Protein 2RAU (pdb70)

Sequence (345 aa):
YEEWKIVKREAPILGNDQLIIENIWKKREDSPYDIISLHKVNLIGGGNDAVLILPGTWSSGEQLVTISWNGVHYTIPDYRKSIVLYLARNGFNVYTTIDYRTHYVPPFLKDRQLSFTANNWGWSTWISDIKEVVSSFIKRDSGQERRIYLAGESFGGIAALNYSSLYWKNDIKGLLILLDGGPTKHGIRFYTPEVNSIEEEAKGIYVIPSRGGPNNPIWSYALANPDPSPDPKYKSISDFLDSSLYVTGSANPYDYPYSKKEDFPILASFDPYWPYRLSLERDLKFDYEGILVPTIAFVVSERFGIQIFDSKILPSNSEIIILLKGYGHLDVYTGENSEKDVNSVVLKWLSQQR

Nearest PDB structures (foldseek):
  2rau-assembly1_A  TM=1.002E+00  e=2.474E-78  Saccharolobus solfataricus P2
  1zoi-assembly1_B  TM=5.289E-01  e=1.376E-07  Pseudomonas putida
  1a88-assembly1_C  TM=5.220E-01  e=2.889E-07  Streptomyces lividans
  3aja-assembly2_B  TM=5.429E-01  e=5.796E-04  Mycolicibacterium smegmatis MC2 155
  3aja-assembly1_A  TM=5.486E-01  e=1.217E-03  Mycolicibacterium smegmatis MC2 155

CATH classification: 3.40.50.1820

Secondary structure (DSSP, 8-state):
--S--EEEEEEEETTEEEEEEEEE---SSSTT---EEEEEEETT--EEEEEEE--TT--HHHHHHSEETTEE-S---GGG-HHHHHHHTTEEEEEEE-GGGG--TT--GGGGGGGTT-SHHHHHHHHHHHHHHHHHHH--SSEEEEEETHHHHHHHHHHHHHHHHHEEEEEEES-SPBPTT------S-SSS----S---EEE-SSSTT-THHHHHHHS----SSTTSSSHHHH--HHHHTTS--TTSTT---TT--HHHHTS-SEEEHHHHHTTT-----TT----EEEEEETTTHHHHB-GGGS-TT-EEEEETT--GGGGTSSTTHIIIIIHHHHHHHHHH-

InterPro domains:
  IPR022742 Alpha/beta hydrolase domain-containing protein 17C-like [PF12146] (72-175)
  IPR029058 Alpha/Beta hydrolase fold [G3DSA:3.40.50.1820] (1-353)
  IPR029058 Alpha/Beta hydrolase fold [SSF53474] (47-352)

Organism: Saccharolobus solfataricus (strain ATCC 35092 / DSM 1617 / JCM 11322 / P2) (NCBI:txid273057)

Solvent-accessible surface area: 14900 Å² total

B-factor: mean 32.81, std 11.89, range [11.42, 86.3]

Radius of gyration: 19.11 Å; Cα contacts (8 Å, |Δi|>4): 769; chains: 1; bounding box: 43×52×53 Å

Structure (mmCIF, N/CA/C/O backbone):
data_2RAU
#
_entry.id   2RAU
#
_cell.length_a   83.333
_cell.length_b   83.333
_cell.length_c   140.032
_cell.angle_alpha   90.000
_cell.angle_beta   90.000
_cell.angle_gamma   120.000
#
_symmetry.space_group_name_H-M   'P 31 2 1'
#
loop_
_entity.id
_entity.type
_entity.pdbx_description
1 polymer 'Putative esterase'
2 non-polymer 'CALCIUM ION'
3 non-polymer 1,2-ETHANEDIOL
4 non-polymer 'TETRAETHYLENE GLYCOL'
5 non-polymer 'UNKNOWN LIGAND'
6 non-polymer DI(HYDROXYETHYL)ETHER
7 water water
#
loop_
_atom_sit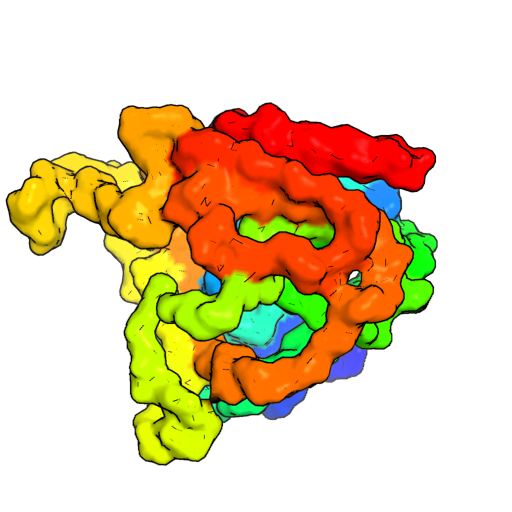e.group_PDB
_atom_site.id
_atom_site.type_symbol
_atom_site.label_atom_id
_atom_site.label_alt_id
_atom_site.label_comp_id
_atom_site.label_asym_id
_atom_site.label_entity_id
_atom_site.label_seq_id
_atom_site.pdbx_PDB_ins_code
_atom_site.Cartn_x
_atom_site.Cartn_y
_atom_site.Cartn_z
_atom_site.occupancy
_atom_site.B_iso_or_equiv
_atom_site.auth_seq_id
_atom_site.auth_comp_id
_atom_site.auth_asym_id
_atom_site.auth_atom_id
_atom_site.pdbx_PDB_model_num
ATOM 1 N N . TYR A 1 3 ? 57.147 40.535 -6.809 1.00 61.94 2 TYR A N 1
ATOM 2 C CA . TYR A 1 3 ? 55.817 40.168 -6.275 1.00 63.65 2 TYR A CA 1
ATOM 3 C C . TYR A 1 3 ? 55.453 38.703 -6.557 1.00 63.45 2 TYR A C 1
ATOM 4 O O . TYR A 1 3 ? 55.129 37.957 -5.635 1.00 65.92 2 TYR A O 1
ATOM 6 N N . GLU A 1 4 ? 55.558 38.297 -7.819 1.00 62.82 3 GLU A N 1
ATOM 7 C CA . GLU A 1 4 ? 55.151 36.956 -8.294 1.00 57.80 3 GLU A CA 1
ATOM 8 C C . GLU A 1 4 ? 55.408 35.701 -7.366 1.00 53.23 3 GLU A C 1
ATOM 9 O O . GLU A 1 4 ? 54.540 34.825 -7.291 1.00 56.80 3 GLU A O 1
ATOM 12 N N . GLU A 1 5 ? 56.545 35.630 -6.665 1.00 45.12 4 GLU A N 1
ATOM 13 C CA . GLU A 1 5 ? 57.049 34.370 -6.079 1.00 43.99 4 GLU A CA 1
ATOM 14 C C . GLU A 1 5 ? 57.239 34.286 -4.536 1.00 35.11 4 GLU A C 1
ATOM 15 O O . GLU A 1 5 ? 57.469 35.294 -3.859 1.00 34.09 4 GLU A O 1
ATOM 18 N N . TRP A 1 6 ? 57.203 33.052 -4.017 1.00 30.96 5 TRP A N 1
ATOM 19 C CA . TRP A 1 6 ? 57.448 32.779 -2.623 1.00 31.70 5 TRP A CA 1
ATOM 20 C C . TRP A 1 6 ? 58.933 32.705 -2.507 1.00 33.03 5 TRP A C 1
ATOM 21 O O . TRP A 1 6 ? 59.566 32.078 -3.341 1.00 38.43 5 TRP A O 1
ATOM 32 N N . LYS A 1 7 ? 59.491 33.413 -1.558 1.00 30.66 6 LYS A N 1
ATOM 33 C CA . LYS A 1 7 ? 60.923 33.418 -1.316 1.00 31.95 6 LYS A CA 1
ATOM 34 C C . LYS A 1 7 ? 61.203 32.891 0.080 1.00 30.70 6 LYS A C 1
ATOM 35 O O . LYS A 1 7 ? 60.556 33.284 1.044 1.00 29.48 6 LYS A O 1
ATOM 41 N N . ILE A 1 8 ? 62.187 32.010 0.191 1.00 30.63 7 ILE A N 1
ATOM 42 C CA . ILE A 1 8 ? 62.517 31.435 1.471 1.00 33.07 7 ILE A CA 1
ATOM 43 C C . ILE A 1 8 ? 63.202 32.494 2.303 1.00 35.23 7 ILE A C 1
ATOM 44 O O . ILE A 1 8 ? 64.075 33.200 1.830 1.00 34.56 7 ILE A O 1
ATOM 49 N N . VAL A 1 9 ? 62.760 32.627 3.548 1.00 32.41 8 VAL A N 1
ATOM 50 C CA . VAL A 1 9 ? 63.358 33.539 4.501 1.00 32.07 8 VAL A CA 1
ATOM 51 C C . VAL A 1 9 ? 63.965 32.843 5.734 1.00 33.12 8 VAL A C 1
ATOM 52 O O . VAL A 1 9 ? 64.846 33.381 6.346 1.00 34.14 8 VAL A O 1
ATOM 56 N N . LYS A 1 10 ? 63.506 31.649 6.084 1.00 30.57 9 LYS A N 1
ATOM 57 C CA . LYS A 1 10 ? 64.091 30.857 7.145 1.00 29.64 9 LYS A CA 1
ATOM 58 C C . LYS A 1 10 ? 64.039 29.434 6.664 1.00 32.00 9 LYS A C 1
ATOM 59 O O . LYS A 1 10 ? 62.981 28.940 6.344 1.00 29.56 9 LYS A O 1
ATOM 65 N N . ARG A 1 11 ? 65.187 28.765 6.664 1.00 33.20 10 ARG A N 1
ATOM 66 C CA . ARG A 1 11 ? 65.282 27.404 6.189 1.00 34.91 10 ARG A CA 1
ATOM 67 C C . ARG A 1 11 ? 65.702 26.413 7.274 1.00 33.14 10 ARG A C 1
ATOM 68 O O . ARG A 1 11 ? 66.700 26.586 7.916 1.00 31.00 10 ARG A O 1
ATOM 76 N N . GLU A 1 12 ? 64.909 25.384 7.482 1.00 31.17 11 GLU A N 1
ATOM 77 C CA . GLU A 1 12 ? 65.239 24.302 8.384 1.00 32.98 11 GLU A CA 1
ATOM 78 C C . GLU A 1 12 ? 65.703 24.727 9.777 1.00 32.29 11 GLU A C 1
ATOM 79 O O . GLU A 1 12 ? 66.715 24.242 10.305 1.00 33.03 11 GLU A O 1
ATOM 85 N N . ALA A 1 13 ? 64.949 25.620 10.378 1.00 29.38 12 ALA A N 1
ATOM 86 C CA . ALA A 1 13 ? 65.313 26.171 11.651 1.00 30.45 12 ALA A CA 1
ATOM 87 C C . ALA A 1 13 ? 64.631 25.439 12.820 1.00 31.74 12 ALA A C 1
ATOM 88 O O . ALA A 1 13 ? 63.401 25.465 12.938 1.00 32.64 12 ALA A O 1
ATOM 90 N N . PRO A 1 14 ? 65.418 24.822 13.723 1.00 34.62 13 PRO A N 1
ATOM 91 C CA . PRO A 1 14 ? 64.815 24.246 14.944 1.00 35.82 13 PRO A CA 1
ATOM 92 C C . PRO A 1 14 ? 63.991 25.236 15.783 1.00 32.47 13 PRO A C 1
ATOM 93 O O . PRO A 1 14 ? 64.285 26.422 15.867 1.00 37.32 13 PRO A O 1
ATOM 97 N N . ILE A 1 15 ? 62.894 24.750 16.337 1.00 32.78 14 ILE A N 1
ATOM 98 C CA . ILE A 1 15 ? 61.948 25.596 17.080 1.00 31.22 14 ILE A CA 1
ATOM 99 C C . ILE A 1 15 ? 62.399 25.632 18.545 1.00 32.16 14 ILE A C 1
ATOM 100 O O . ILE A 1 15 ? 62.733 24.604 19.112 1.00 29.03 14 ILE A O 1
ATOM 105 N N . LEU A 1 16 ? 62.474 26.814 19.121 1.00 33.90 15 LEU A N 1
ATOM 106 C CA . LEU A 1 16 ? 62.917 26.939 20.509 1.00 35.06 15 LEU A CA 1
ATOM 107 C C . LEU A 1 16 ? 62.091 26.051 21.412 1.00 33.29 15 LEU A C 1
ATOM 108 O O . LEU A 1 16 ? 60.862 26.004 21.301 1.00 31.44 15 LEU A O 1
ATOM 113 N N . GLY A 1 17 ? 62.796 25.301 22.266 1.00 32.54 16 GLY A N 1
ATOM 114 C CA . GLY A 1 17 ? 62.182 24.380 23.216 1.00 31.75 16 GLY A CA 1
ATOM 115 C C . GLY A 1 17 ? 61.633 23.108 22.623 1.00 32.02 16 GLY A C 1
ATOM 116 O O . GLY A 1 17 ? 61.085 22.281 23.341 1.00 33.46 16 GLY A O 1
ATOM 117 N N . ASN A 1 18 ? 61.771 22.952 21.304 1.00 31.81 17 ASN A N 1
ATOM 118 C CA . ASN A 1 18 ? 61.188 21.828 20.585 1.00 30.33 17 ASN A CA 1
ATOM 119 C C . ASN A 1 18 ? 62.140 21.465 19.488 1.00 30.67 17 ASN A C 1
ATOM 120 O O . ASN A 1 18 ? 61.829 21.599 18.309 1.00 31.26 17 ASN A O 1
ATOM 125 N N . ASP A 1 19 ? 63.303 20.936 19.850 1.00 33.42 18 ASP A N 1
ATOM 126 C CA . ASP A 1 19 ? 64.341 20.756 18.831 1.00 38.03 18 ASP A CA 1
ATOM 127 C C . ASP A 1 19 ? 64.181 19.530 17.897 1.00 36.13 18 ASP A C 1
ATOM 128 O O . ASP A 1 19 ? 64.995 19.325 16.994 1.00 36.20 18 ASP A O 1
ATOM 133 N N . GLN A 1 20 ? 63.145 18.722 18.119 1.00 33.00 19 GLN A N 1
ATOM 134 C CA . GLN A 1 20 ? 62.782 17.692 17.161 1.00 33.75 19 GLN A CA 1
ATOM 135 C C . GLN A 1 20 ? 61.924 18.236 16.020 1.00 29.24 19 GLN A C 1
ATOM 136 O O . GLN A 1 20 ? 61.636 17.530 15.024 1.00 30.15 19 GLN A O 1
ATOM 142 N N . LEU A 1 21 ? 61.486 19.472 16.178 1.00 28.85 20 LEU A N 1
ATOM 143 C CA . LEU A 1 21 ? 60.630 20.137 15.189 1.00 28.64 20 LEU A CA 1
ATOM 144 C C . LEU A 1 21 ? 61.396 21.202 14.437 1.00 29.91 20 LEU A C 1
ATOM 145 O O . LEU A 1 21 ? 62.216 21.938 15.008 1.00 32.55 20 LEU A O 1
ATOM 150 N N A ILE A 1 22 ? 61.172 21.298 13.131 0.50 28.28 21 ILE A N 1
ATOM 151 N N B ILE A 1 22 ? 61.041 21.361 13.168 0.50 28.85 21 ILE A N 1
ATOM 152 C CA A ILE A 1 22 ? 61.874 22.323 12.369 0.50 26.80 21 ILE A CA 1
ATOM 153 C CA B ILE A 1 22 ? 61.785 22.271 12.329 0.50 28.04 21 ILE A CA 1
ATOM 154 C C A ILE A 1 22 ? 60.862 23.206 11.619 0.50 26.88 21 ILE A C 1
ATOM 155 C C B ILE A 1 22 ? 60.868 23.186 11.503 0.50 28.16 21 ILE A C 1
ATOM 156 O O A ILE A 1 22 ? 59.745 22.781 11.286 0.50 26.42 21 ILE A O 1
ATOM 157 O O B ILE A 1 22 ? 59.819 22.761 10.994 0.50 29.02 21 ILE A O 1
ATOM 166 N N . GLU A 1 23 ? 61.256 24.461 11.433 1.00 26.97 22 GLU A N 1
ATOM 167 C CA . GLU A 1 23 ? 60.446 25.479 10.782 1.00 27.35 22 GLU A CA 1
ATOM 168 C C . GLU A 1 23 ? 61.079 25.990 9.486 1.00 27.67 22 GLU A C 1
ATOM 169 O O . GLU A 1 23 ? 62.271 26.178 9.394 1.00 28.61 22 GLU A O 1
ATOM 175 N N . ASN A 1 24 ? 60.230 26.194 8.479 1.00 29.40 23 ASN A N 1
ATOM 176 C CA . ASN A 1 24 ? 60.576 26.880 7.257 1.00 27.44 23 ASN A CA 1
ATOM 177 C C . ASN A 1 24 ? 59.613 28.050 7.111 1.00 27.62 23 ASN A C 1
ATOM 178 O O . ASN A 1 24 ? 58.459 27.943 7.477 1.00 26.94 23 ASN A O 1
ATOM 183 N N . ILE A 1 25 ? 60.111 29.175 6.632 1.00 26.56 24 ILE A N 1
ATOM 184 C CA . ILE A 1 25 ? 59.280 30.349 6.395 1.00 25.79 24 ILE A CA 1
ATOM 185 C C . ILE A 1 25 ? 59.580 30.910 4.986 1.00 25.84 24 ILE A C 1
ATOM 186 O O . ILE A 1 25 ? 60.731 31.078 4.607 1.00 27.75 24 ILE A O 1
ATOM 191 N N . TRP A 1 26 ? 58.507 31.202 4.267 1.00 27.91 25 TRP A N 1
ATOM 192 C CA . TRP A 1 26 ? 58.567 31.867 2.984 1.00 28.22 25 TRP A CA 1
ATOM 193 C C . TRP A 1 26 ? 57.727 33.097 3.053 1.00 27.51 25 TRP A C 1
ATOM 194 O O . TRP A 1 26 ? 56.738 33.157 3.761 1.00 28.67 25 TRP A O 1
ATOM 205 N N . LYS A 1 27 ? 58.091 34.045 2.218 1.00 27.64 26 LYS A N 1
ATOM 206 C CA . LYS A 1 27 ? 57.422 35.331 2.125 1.00 27.25 26 LYS A CA 1
ATOM 207 C C . LYS A 1 27 ? 57.051 35.653 0.661 1.00 27.14 26 LYS A C 1
ATOM 208 O O . LYS A 1 27 ? 57.805 35.313 -0.279 1.00 27.78 26 LYS A O 1
ATOM 222 N N . LYS A 1 29 ? 55.598 39.010 -1.707 1.00 29.22 28 LYS A N 1
ATOM 223 C CA . LYS A 1 29 ? 55.123 40.342 -1.896 1.00 29.67 28 LYS A CA 1
ATOM 224 C C . LYS A 1 29 ? 53.795 40.350 -2.621 1.00 29.17 28 LYS A C 1
ATOM 225 O O . LYS A 1 29 ? 53.600 39.663 -3.630 1.00 29.47 28 LYS A O 1
ATOM 231 N N . ARG A 1 30 ? 52.879 41.167 -2.100 1.00 25.89 29 ARG A N 1
ATOM 232 C CA . ARG A 1 30 ? 51.548 41.351 -2.652 1.00 27.40 29 ARG A CA 1
ATOM 233 C C . ARG A 1 30 ? 51.451 42.860 -3.067 1.00 30.86 29 ARG A C 1
ATOM 234 O O . ARG A 1 30 ? 52.475 43.570 -3.143 1.00 32.39 29 ARG A O 1
ATOM 242 N N . GLU A 1 31 ? 50.253 43.338 -3.377 1.00 32.61 30 GLU A N 1
ATOM 243 C CA . GLU A 1 31 ? 50.096 44.692 -3.870 1.00 31.59 30 GLU A CA 1
ATOM 244 C C . GLU A 1 31 ? 49.147 45.511 -3.010 1.00 30.93 30 GLU A C 1
ATOM 245 O O . GLU A 1 31 ? 48.257 44.950 -2.409 1.00 28.70 30 GLU A O 1
ATOM 251 N N . ASP A 1 32 ? 49.240 46.847 -2.997 1.00 31.41 31 ASP A N 1
ATOM 252 C CA . ASP A 1 32 ? 50.177 47.638 -3.793 1.00 34.62 31 ASP A CA 1
ATOM 253 C C . ASP A 1 32 ? 51.078 48.535 -2.936 1.00 35.17 31 ASP A C 1
ATOM 254 O O . ASP A 1 32 ? 51.813 49.349 -3.473 1.00 33.80 31 ASP A O 1
ATOM 259 N N . SER A 1 33 ? 51.015 48.391 -1.614 1.00 33.21 32 SER A N 1
ATOM 260 C CA . SER A 1 33 ? 51.858 49.165 -0.712 1.00 32.18 32 SER A CA 1
ATOM 261 C C . SER A 1 33 ? 53.058 48.349 -0.223 1.00 30.08 32 SER A C 1
ATOM 262 O O . SER A 1 33 ? 53.116 47.105 -0.378 1.00 28.31 32 SER A O 1
ATOM 265 N N . PRO A 1 34 ? 54.045 49.020 0.406 1.00 30.38 33 PRO A N 1
ATOM 266 C CA . PRO A 1 34 ? 55.160 48.282 1.016 1.00 27.23 33 PRO A CA 1
ATOM 267 C C . PRO A 1 34 ? 54.758 47.262 2.092 1.00 26.81 33 PRO A C 1
ATOM 268 O O . PRO A 1 34 ? 55.525 46.327 2.339 1.00 26.94 33 PRO A O 1
ATOM 272 N N . TYR A 1 35 ? 53.586 47.434 2.723 1.00 25.00 34 TYR A N 1
ATOM 273 C CA . TYR A 1 35 ? 53.125 46.579 3.788 1.00 24.98 34 TYR A CA 1
ATOM 274 C C . TYR A 1 35 ? 52.253 45.427 3.308 1.00 27.22 34 TYR A C 1
ATOM 275 O O . TYR A 1 35 ? 51.842 44.591 4.106 1.00 26.84 34 TYR A O 1
ATOM 284 N N . ASP A 1 36 ? 51.997 45.357 2.004 1.00 26.29 35 ASP A N 1
ATOM 285 C CA . ASP A 1 36 ? 51.198 44.287 1.448 1.00 22.85 35 ASP A CA 1
ATOM 286 C C . ASP A 1 36 ? 52.113 43.114 1.174 1.00 24.64 35 ASP A C 1
ATOM 287 O O . ASP A 1 36 ? 52.639 42.987 0.074 1.00 26.98 35 ASP A O 1
ATOM 292 N N . ILE A 1 37 ? 52.307 42.300 2.205 1.00 23.07 36 ILE A N 1
ATOM 293 C CA . ILE A 1 37 ? 53.207 41.113 2.224 1.00 25.84 36 ILE A CA 1
ATOM 294 C C . ILE A 1 37 ? 52.468 40.069 2.996 1.00 26.49 36 ILE A C 1
ATOM 295 O O . ILE A 1 37 ? 51.746 40.397 3.950 1.00 24.85 36 ILE A O 1
ATOM 300 N N . ILE A 1 38 ? 52.650 38.806 2.608 1.00 26.03 37 ILE A N 1
ATOM 301 C CA . ILE A 1 38 ? 52.148 37.640 3.389 1.00 25.26 37 ILE A CA 1
ATOM 302 C C . ILE A 1 38 ? 53.296 36.663 3.575 1.00 26.37 37 ILE A C 1
ATOM 303 O O . ILE A 1 38 ? 54.318 36.751 2.877 1.00 25.61 37 ILE A O 1
ATOM 308 N N . SER A 1 39 ? 53.205 35.835 4.602 1.00 23.91 38 SER A N 1
ATOM 309 C CA . SER A 1 39 ? 54.181 34.798 4.774 1.00 25.15 38 SER A CA 1
ATOM 310 C C . SER A 1 39 ? 53.558 33.475 5.189 1.00 26.18 38 SER A C 1
ATOM 311 O O . SER A 1 39 ? 52.396 33.392 5.548 1.00 24.04 38 SER A O 1
ATOM 314 N N . LEU A 1 40 ? 54.348 32.418 5.070 1.00 28.27 39 LEU A N 1
ATOM 315 C CA . LEU A 1 40 ? 53.883 31.074 5.274 1.00 29.88 39 LEU A CA 1
ATOM 316 C C . LEU A 1 40 ? 54.895 30.316 6.104 1.00 28.74 39 LEU A C 1
ATOM 317 O O . LEU A 1 40 ? 56.087 30.399 5.816 1.00 24.95 39 LEU A O 1
ATOM 322 N N . HIS A 1 41 ? 54.435 29.638 7.161 1.00 25.86 40 HIS A N 1
ATOM 323 C CA . HIS A 1 41 ? 55.307 28.811 8.006 1.00 25.22 40 HIS A CA 1
ATOM 324 C C . HIS A 1 41 ? 54.952 27.378 7.808 1.00 25.64 40 HIS A C 1
ATOM 325 O O . HIS A 1 41 ? 53.814 27.044 7.713 1.00 26.03 40 HIS A O 1
ATOM 332 N N . LYS A 1 42 ? 55.962 26.527 7.750 1.00 25.03 41 LYS A N 1
ATOM 333 C CA . LYS A 1 42 ? 55.781 25.086 7.754 1.00 26.16 41 LYS A CA 1
ATOM 334 C C . LYS A 1 42 ? 56.508 24.537 8.990 1.00 26.52 41 LYS A C 1
ATOM 335 O O . LYS A 1 42 ? 57.636 24.959 9.309 1.00 28.85 41 LYS A O 1
ATOM 341 N N . VAL A 1 43 ? 55.851 23.618 9.686 1.00 25.03 42 VAL A N 1
ATOM 342 C CA . VAL A 1 43 ? 56.478 22.901 10.791 1.00 24.69 42 VAL A CA 1
ATOM 343 C C . VAL A 1 43 ? 56.357 21.398 10.553 1.00 24.74 42 VAL A C 1
ATOM 344 O O . VAL A 1 43 ? 55.303 20.898 10.212 1.00 27.80 42 VAL A O 1
ATOM 348 N N . ASN A 1 44 ? 57.462 20.694 10.767 1.00 22.79 43 ASN A N 1
ATOM 349 C CA . ASN A 1 44 ? 57.493 19.242 10.672 1.00 25.99 43 ASN A CA 1
ATOM 350 C C . ASN A 1 44 ? 58.591 18.695 11.554 1.00 26.08 43 ASN A C 1
ATOM 351 O O . ASN A 1 44 ? 59.486 19.410 11.978 1.00 26.05 43 ASN A O 1
ATOM 356 N N . LEU A 1 45 ? 58.517 17.403 11.788 1.00 26.31 44 LEU A N 1
ATOM 357 C CA . LEU A 1 45 ? 59.544 16.662 12.474 1.00 28.00 44 LEU A CA 1
ATOM 358 C C . LEU A 1 45 ? 60.802 16.618 11.638 1.00 31.87 44 LEU A C 1
ATOM 359 O O . LEU A 1 45 ? 60.731 16.612 10.407 1.00 32.27 44 LEU A O 1
ATOM 364 N N . ILE A 1 46 ? 61.955 16.598 12.303 1.00 31.87 45 ILE A N 1
ATOM 365 C CA . ILE A 1 46 ? 63.234 16.418 11.649 1.00 37.03 45 ILE A CA 1
ATOM 366 C C . ILE A 1 46 ? 63.089 15.140 10.824 1.00 36.57 45 ILE A C 1
ATOM 367 O O . ILE A 1 46 ? 62.538 14.132 11.279 1.00 38.06 45 ILE A O 1
ATOM 372 N N . GLY A 1 47 ? 63.523 15.174 9.592 1.00 38.08 46 GLY A N 1
ATOM 373 C CA . GLY A 1 47 ? 63.362 13.956 8.790 1.00 41.12 46 GLY A CA 1
ATOM 374 C C . GLY A 1 47 ? 62.026 13.867 8.070 1.00 41.81 46 GLY A C 1
ATOM 375 O O . GLY A 1 47 ? 61.798 12.908 7.334 1.00 46.12 46 GLY A O 1
ATOM 376 N N . GLY A 1 48 ? 61.143 14.852 8.286 1.00 38.20 47 GLY A N 1
ATOM 377 C CA . GLY A 1 48 ? 59.931 15.040 7.474 1.00 33.82 47 GLY A CA 1
ATOM 378 C C . GLY A 1 48 ? 58.624 14.642 8.090 1.00 30.79 47 GLY A C 1
ATOM 379 O O . GLY A 1 48 ? 58.554 13.772 8.929 1.00 33.06 47 GLY A O 1
ATOM 380 N N . GLY A 1 49 ? 57.581 15.308 7.649 1.00 28.69 48 GLY A N 1
ATOM 381 C CA . GLY A 1 49 ? 56.203 14.991 8.041 1.00 26.71 48 GLY A CA 1
ATOM 382 C C . GLY A 1 49 ? 55.432 14.549 6.807 1.00 26.65 48 GLY A C 1
ATOM 383 O O . GLY A 1 49 ? 55.995 14.448 5.699 1.00 26.36 48 GLY A O 1
ATOM 384 N N . ASN A 1 50 ? 54.147 14.279 6.989 1.00 26.26 49 ASN A N 1
ATOM 385 C CA . ASN A 1 50 ? 53.278 13.860 5.904 1.00 26.76 49 ASN A CA 1
ATOM 386 C C . ASN A 1 50 ? 51.966 14.604 5.870 1.00 24.70 49 ASN A C 1
ATOM 387 O O . ASN A 1 50 ? 51.560 15.219 6.835 1.00 25.14 49 ASN A O 1
ATOM 392 N N . ASP A 1 51 ? 51.333 14.553 4.703 1.00 23.36 50 ASP A N 1
ATOM 393 C CA . ASP A 1 51 ? 50.043 15.182 4.446 1.00 23.89 50 ASP A CA 1
ATOM 394 C C . ASP A 1 51 ? 50.180 16.684 4.539 1.00 24.06 50 ASP A C 1
ATOM 395 O O . ASP A 1 51 ? 51.279 17.218 4.337 1.00 25.82 50 ASP A O 1
ATOM 400 N N . ALA A 1 52 ? 49.062 17.349 4.817 1.00 23.10 51 ALA A N 1
ATOM 401 C CA . ALA A 1 52 ? 49.049 18.810 4.898 1.00 26.00 51 ALA A CA 1
ATOM 402 C C . ALA A 1 52 ? 47.853 19.332 5.692 1.00 24.65 51 ALA A C 1
ATOM 403 O O . ALA A 1 52 ? 46.699 19.035 5.366 1.00 23.47 51 ALA A O 1
ATOM 405 N N . VAL A 1 53 ? 48.155 20.093 6.749 1.00 25.53 52 VAL A N 1
ATOM 406 C CA . VAL A 1 53 ? 47.175 20.839 7.534 1.00 25.40 52 VAL A CA 1
ATOM 407 C C . VAL A 1 53 ? 47.569 22.292 7.506 1.00 24.66 52 VAL A C 1
ATOM 408 O O . VAL A 1 53 ? 48.692 22.605 7.868 1.00 24.83 52 VAL A O 1
ATOM 412 N N . LEU A 1 54 ? 46.652 23.164 7.097 1.00 23.52 53 LEU A N 1
ATOM 413 C CA . LEU A 1 54 ? 46.871 24.607 7.143 1.00 24.80 53 LEU A CA 1
ATOM 414 C C . LEU A 1 54 ? 45.957 25.189 8.230 1.00 25.48 53 LEU A C 1
ATOM 415 O O . LEU A 1 54 ? 44.727 24.952 8.246 1.00 24.02 53 LEU A O 1
ATOM 420 N N . ILE A 1 55 ? 46.556 25.966 9.120 1.00 26.19 54 ILE A N 1
ATOM 421 C CA . ILE A 1 55 ? 45.810 26.631 10.208 1.00 26.11 54 ILE A CA 1
ATOM 422 C C . ILE A 1 55 ? 45.775 28.129 10.011 1.00 24.04 54 ILE A C 1
ATOM 423 O O . ILE A 1 55 ? 46.793 28.776 9.917 1.00 25.95 54 ILE A O 1
ATOM 428 N N . LEU A 1 56 ? 44.563 28.655 9.929 1.00 20.36 55 LEU A N 1
ATOM 429 C CA . LEU A 1 56 ? 44.287 30.066 9.759 1.00 23.71 55 LEU A CA 1
ATOM 430 C C . LEU A 1 56 ? 44.151 30.765 11.117 1.00 25.32 55 LEU A C 1
ATOM 431 O O . LEU A 1 56 ? 43.287 30.410 11.911 1.00 24.64 55 LEU A O 1
ATOM 436 N N . PRO A 1 57 ? 45.032 31.727 11.411 1.00 26.26 56 PRO A N 1
ATOM 437 C CA . PRO A 1 57 ? 44.877 32.419 12.677 1.00 26.06 56 PRO A CA 1
ATOM 438 C C . PRO A 1 57 ? 43.646 33.296 12.758 1.00 26.40 56 PRO A C 1
ATOM 439 O O . PRO A 1 57 ? 43.049 33.612 11.751 1.00 29.12 56 PRO A O 1
ATOM 443 N N . GLY A 1 58 ? 43.355 33.751 13.991 1.00 25.86 57 GLY A N 1
ATOM 444 C CA . GLY A 1 58 ? 42.218 34.607 14.283 1.00 26.05 57 GLY A CA 1
ATOM 445 C C . G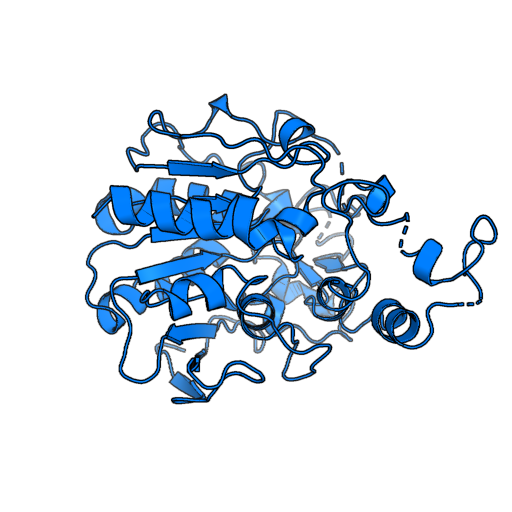LY A 1 58 ? 42.653 36.059 14.308 1.00 26.96 57 GLY A C 1
ATOM 446 O O . GLY A 1 58 ? 43.729 36.381 13.863 1.00 26.03 57 GLY A O 1
ATOM 447 N N . THR A 1 59 ? 41.770 36.936 14.789 1.00 27.78 58 THR A N 1
ATOM 448 C CA . THR A 1 59 ? 41.984 38.377 14.800 1.00 28.08 58 THR A CA 1
ATOM 449 C C . THR A 1 59 ? 43.236 38.737 15.605 1.00 29.18 58 THR A C 1
ATOM 450 O O . THR A 1 59 ? 43.398 38.288 16.736 1.00 27.53 58 THR A O 1
ATOM 454 N N . TRP A 1 60 ? 44.087 39.559 14.982 1.00 24.82 59 TRP A N 1
ATOM 455 C CA . TRP A 1 60 ? 45.363 40.019 15.496 1.00 23.75 59 TRP A CA 1
ATOM 456 C C . TRP A 1 60 ? 46.369 38.897 15.658 1.00 23.61 59 TRP A C 1
ATOM 457 O O . TRP A 1 60 ? 47.476 39.129 16.137 1.00 27.41 59 TRP A O 1
ATOM 468 N N . SER A 1 61 ? 46.030 37.709 15.190 1.00 24.32 60 SER A N 1
ATOM 469 C CA . SER A 1 61 ? 46.931 36.576 15.294 1.00 23.57 60 SER A CA 1
ATOM 470 C C . SER A 1 61 ? 47.706 36.389 13.979 1.00 25.92 60 SER A C 1
ATOM 471 O O . SER A 1 61 ? 47.433 37.073 12.992 1.00 27.16 60 SER A O 1
ATOM 474 N N . SER A 1 62 ? 48.751 35.549 14.043 1.00 26.48 61 SER A N 1
ATOM 475 C CA . SER A 1 62 ? 49.650 35.287 12.947 1.00 26.40 61 SER A CA 1
ATOM 476 C C . SER A 1 62 ? 50.169 33.846 13.004 1.00 26.52 61 SER A C 1
ATOM 477 O O . SER A 1 62 ? 50.110 33.197 14.072 1.00 24.27 61 SER A O 1
ATOM 480 N N . GLY A 1 63 ? 50.717 33.373 11.882 1.00 24.22 62 GLY A N 1
ATOM 481 C CA . GLY A 1 63 ? 51.345 32.076 11.837 1.00 25.04 62 GLY A CA 1
ATOM 482 C C . GLY A 1 63 ? 52.536 32.039 12.776 1.00 24.97 62 GLY A C 1
ATOM 483 O O . GLY A 1 63 ? 52.763 31.030 13.422 1.00 28.33 62 GLY A O 1
ATOM 484 N N . GLU A 1 64 ? 53.298 33.137 12.833 1.00 24.32 63 GLU A N 1
ATOM 485 C CA . GLU A 1 64 ? 54.384 33.251 13.781 1.00 23.42 63 GLU A CA 1
ATOM 486 C C . GLU A 1 64 ? 53.903 33.006 15.231 1.00 23.98 63 GLU A C 1
ATOM 487 O O . GLU A 1 64 ? 54.499 32.211 15.966 1.00 26.04 63 GLU A O 1
ATOM 493 N N . GLN A 1 65 ? 52.834 33.670 15.637 1.00 24.78 64 GLN A N 1
ATOM 494 C CA . GLN A 1 65 ? 52.275 33.467 16.951 1.00 25.87 64 GLN A CA 1
ATOM 495 C C . GLN A 1 65 ? 51.942 32.010 17.188 1.00 25.89 64 GLN A C 1
ATOM 496 O O . GLN A 1 65 ? 52.210 31.490 18.276 1.00 27.44 64 GLN A O 1
ATOM 502 N N . LEU A 1 66 ? 51.381 31.363 16.163 1.00 25.54 65 LEU A N 1
ATOM 503 C CA . LEU A 1 66 ? 50.945 29.967 16.253 1.00 24.25 65 LEU A CA 1
ATOM 504 C C . LEU A 1 66 ? 52.042 28.950 16.362 1.00 27.87 65 LEU A C 1
ATOM 505 O O . LEU A 1 66 ? 51.802 27.821 16.795 1.00 26.87 65 LEU A O 1
ATOM 510 N N . VAL A 1 67 ? 53.253 29.346 15.979 1.00 25.09 66 VAL A N 1
ATOM 511 C CA . VAL A 1 67 ? 54.409 28.468 16.054 1.00 28.50 66 VAL A CA 1
ATOM 512 C C . VAL A 1 67 ? 55.277 28.829 17.255 1.00 26.74 66 VAL A C 1
ATOM 513 O O . VAL A 1 67 ? 55.597 27.990 18.052 1.00 25.14 66 VAL A O 1
ATOM 517 N N . THR A 1 68 ? 55.679 30.087 17.356 1.00 25.28 67 THR A N 1
ATOM 518 C CA . THR A 1 68 ? 56.630 30.464 18.372 1.00 26.01 67 THR A CA 1
ATOM 519 C C . THR A 1 68 ? 56.150 31.501 19.413 1.00 25.75 67 THR A C 1
ATOM 520 O O . THR A 1 68 ? 56.933 31.910 20.281 1.00 27.24 67 THR A O 1
ATOM 524 N N . ILE A 1 69 ? 54.875 31.886 19.387 1.00 25.64 68 ILE A N 1
ATOM 525 C CA . ILE A 1 69 ? 54.331 32.802 20.381 1.00 26.26 68 ILE A CA 1
ATOM 526 C C . ILE A 1 69 ? 55.216 34.047 20.445 1.00 24.18 68 ILE A C 1
ATOM 527 O O . ILE A 1 69 ? 55.621 34.515 21.516 1.00 27.22 68 ILE A O 1
ATOM 532 N N . SER A 1 70 ? 55.502 34.554 19.246 1.00 26.28 69 SER A N 1
ATOM 533 C CA . SER A 1 70 ? 56.362 35.688 19.044 1.00 26.06 69 SER A CA 1
ATOM 534 C C . SER A 1 70 ? 55.810 36.638 17.977 1.00 26.75 69 SER A C 1
ATOM 535 O O . SER A 1 70 ? 54.878 36.277 17.219 1.00 25.06 69 SER A O 1
ATOM 538 N N . TRP A 1 71 ? 56.332 37.872 17.982 1.00 26.25 70 TRP A N 1
ATOM 539 C CA . TRP A 1 71 ? 56.008 38.914 16.983 1.00 24.37 70 TRP A CA 1
ATOM 540 C C . TRP A 1 71 ? 57.283 39.527 16.469 1.00 26.57 70 TRP A C 1
ATOM 541 O O . TRP A 1 71 ? 58.036 40.139 17.225 1.00 25.11 70 TRP A O 1
ATOM 552 N N . ASN A 1 72 ? 57.585 39.298 15.197 1.00 25.86 71 ASN A N 1
ATOM 553 C CA . ASN A 1 72 ? 58.800 39.837 14.632 1.00 29.58 71 ASN A CA 1
ATOM 554 C C . ASN A 1 72 ? 60.020 39.424 15.370 1.00 26.93 71 ASN A C 1
ATOM 555 O O . ASN A 1 72 ? 61.000 40.177 15.492 1.00 30.61 71 ASN A O 1
ATOM 560 N N . GLY A 1 73 ? 60.016 38.167 15.798 1.00 27.21 72 GLY A N 1
ATOM 561 C CA . GLY A 1 73 ? 61.176 37.638 16.504 1.00 27.63 72 GLY A CA 1
ATOM 562 C C . GLY A 1 73 ? 61.304 38.089 17.951 1.00 28.30 72 GLY A C 1
ATOM 563 O O . GLY A 1 73 ? 62.291 37.758 18.589 1.00 30.78 72 GLY A O 1
ATOM 564 N N . VAL A 1 74 ? 60.316 38.821 18.473 1.00 25.63 73 VAL A N 1
ATOM 565 C CA . VAL A 1 74 ? 60.270 39.187 19.886 1.00 25.86 73 VAL A CA 1
ATOM 566 C C . VAL A 1 74 ? 59.580 38.044 20.621 1.00 28.73 73 VAL A C 1
ATOM 567 O O . VAL A 1 74 ? 58.429 37.748 20.344 1.00 25.61 73 VAL A O 1
ATOM 571 N N . HIS A 1 75 ? 60.321 37.382 21.509 1.00 28.23 74 HIS A N 1
ATOM 572 C CA . HIS A 1 75 ? 59.825 36.203 22.221 1.00 28.34 74 HIS A CA 1
ATOM 573 C C . HIS A 1 75 ? 59.397 36.515 23.670 1.00 27.36 74 HIS A C 1
ATOM 574 O O . HIS A 1 75 ? 60.051 37.233 24.394 1.00 26.34 74 HIS A O 1
ATOM 581 N N . TYR A 1 76 ? 58.270 35.930 24.025 1.00 28.34 75 TYR A N 1
ATOM 582 C CA . TYR A 1 76 ? 57.573 36.145 25.275 1.00 27.59 75 TYR A CA 1
ATOM 583 C C . TYR A 1 76 ? 57.527 34.905 26.161 1.00 28.80 75 TYR A C 1
ATOM 584 O O . TYR A 1 76 ? 57.286 35.025 27.358 1.00 27.36 75 TYR A O 1
ATOM 593 N N . THR A 1 77 ? 57.738 33.724 25.582 1.00 26.33 76 THR A N 1
ATOM 594 C CA . THR A 1 77 ? 57.688 32.456 26.307 1.00 28.19 76 THR A CA 1
ATOM 595 C C . THR A 1 77 ? 58.377 31.356 25.513 1.00 30.35 76 THR A C 1
ATOM 596 O O . THR A 1 77 ? 58.839 31.583 24.376 1.00 29.87 76 THR A O 1
ATOM 600 N N . ILE A 1 78 ? 58.480 30.163 26.097 1.00 29.56 77 ILE A N 1
ATOM 601 C CA . ILE A 1 78 ? 58.951 28.991 25.362 1.00 28.77 77 ILE A CA 1
ATOM 602 C C . ILE A 1 78 ? 57.760 28.110 25.050 1.00 30.64 77 ILE A C 1
ATOM 603 O O . ILE A 1 78 ? 57.077 27.657 25.960 1.00 28.07 77 ILE A O 1
ATOM 608 N N . PRO A 1 79 ? 57.486 27.863 23.767 1.00 31.18 78 PRO A N 1
ATOM 609 C CA . PRO A 1 79 ? 56.316 27.041 23.457 1.00 31.27 78 PRO A CA 1
ATOM 610 C C . PRO A 1 79 ? 56.422 25.598 23.904 1.00 30.86 78 PRO A C 1
ATOM 611 O O . PRO A 1 79 ? 57.492 24.993 23.846 1.00 30.03 78 PRO A O 1
ATOM 615 N N . ASP A 1 80 ? 55.284 25.074 24.335 1.00 33.51 79 ASP A N 1
ATOM 616 C CA . ASP A 1 80 ? 55.134 23.702 24.765 1.00 30.69 79 ASP A CA 1
ATOM 617 C C . ASP A 1 80 ? 54.292 23.020 23.695 1.00 29.95 79 ASP A C 1
ATOM 618 O O . ASP A 1 80 ? 53.152 23.412 23.481 1.00 27.87 79 ASP A O 1
ATOM 623 N N . TYR A 1 81 ? 54.826 21.990 23.063 1.00 30.66 80 TYR A N 1
ATOM 624 C CA . TYR A 1 81 ? 54.086 21.270 21.995 1.00 30.65 80 TYR A CA 1
ATOM 625 C C . TYR A 1 81 ? 52.741 20.695 22.493 1.00 28.58 80 TYR A C 1
ATOM 626 O O . TYR A 1 81 ? 51.801 20.558 21.737 1.00 27.94 80 TYR A O 1
ATOM 635 N N . ARG A 1 82 ? 52.641 20.384 23.771 1.00 30.28 81 ARG A N 1
ATOM 636 C CA . ARG A 1 82 ? 51.400 19.878 24.314 1.00 32.40 81 ARG A CA 1
ATOM 637 C C . ARG A 1 82 ? 50.297 20.934 24.282 1.00 31.35 81 ARG A C 1
ATOM 638 O O . ARG A 1 82 ? 49.119 20.592 24.166 1.00 34.41 81 ARG A O 1
ATOM 646 N N . LYS A 1 83 ? 50.700 22.196 24.319 1.00 29.93 82 LYS A N 1
ATOM 647 C CA . LYS A 1 83 ? 49.782 23.326 24.422 1.00 29.42 82 LYS A CA 1
ATOM 648 C C . LYS A 1 83 ? 49.604 24.068 23.102 1.00 31.51 82 LYS A C 1
ATOM 649 O O . LYS A 1 83 ? 48.983 25.135 23.081 1.00 32.64 82 LYS A O 1
ATOM 655 N N . SER A 1 84 ? 50.120 23.506 21.997 1.00 30.08 83 SER A N 1
ATOM 656 C CA . SER A 1 84 ? 50.111 24.182 20.707 1.00 30.15 83 SER A CA 1
ATOM 657 C C . SER A 1 84 ? 49.664 23.220 19.619 1.00 27.22 83 SER A C 1
ATOM 658 O O . SER A 1 84 ? 50.332 22.244 19.360 1.00 28.05 83 SER A O 1
ATOM 661 N N . ILE A 1 85 ? 48.508 23.491 19.011 1.00 26.38 84 ILE A N 1
ATOM 662 C CA . ILE A 1 85 ? 47.969 22.595 17.969 1.00 26.32 84 ILE A CA 1
ATOM 663 C C . ILE A 1 85 ? 48.995 22.386 16.848 1.00 26.64 84 ILE A C 1
ATOM 664 O O . ILE A 1 85 ? 49.135 21.269 16.344 1.00 26.45 84 ILE A O 1
ATOM 669 N N . VAL A 1 86 ? 49.703 23.446 16.447 1.00 26.64 85 VAL A N 1
ATOM 670 C CA . VAL A 1 86 ? 50.671 23.365 15.358 1.00 26.43 85 VAL A CA 1
ATOM 671 C C . VAL A 1 86 ? 51.793 22.401 15.703 1.00 27.44 85 VAL A C 1
ATOM 672 O O . VAL A 1 86 ? 52.071 21.455 14.959 1.00 24.63 85 VAL A O 1
ATOM 676 N N . LEU A 1 87 ? 52.419 22.620 16.848 1.00 26.81 86 LEU A N 1
ATOM 677 C CA . LEU A 1 87 ? 53.536 21.788 17.312 1.00 26.42 86 LEU A CA 1
ATOM 678 C C . LEU A 1 87 ? 53.126 20.336 17.633 1.00 25.84 86 LEU A C 1
ATOM 679 O O . LEU A 1 87 ? 53.829 19.391 17.322 1.00 26.57 86 LEU A O 1
ATOM 684 N N . TYR A 1 88 ? 51.966 20.182 18.238 1.00 26.56 87 TYR A N 1
ATOM 685 C CA . TYR A 1 88 ? 51.396 18.881 18.569 1.00 25.49 87 TYR A CA 1
ATOM 686 C C . TYR A 1 88 ? 51.144 18.040 17.329 1.00 24.96 87 TYR A C 1
ATOM 687 O O . TYR A 1 88 ? 51.516 16.862 17.277 1.00 25.34 87 TYR A O 1
ATOM 696 N N . LEU A 1 89 ? 50.489 18.630 16.340 1.00 26.46 88 LEU A N 1
ATOM 697 C CA . LEU A 1 89 ? 50.259 17.889 15.094 1.00 26.67 88 LEU A CA 1
ATOM 698 C C . LEU A 1 89 ? 51.569 17.592 14.368 1.00 24.64 88 LEU A C 1
ATOM 699 O O . LEU A 1 89 ? 51.714 16.516 13.821 1.00 24.92 88 LEU A O 1
ATOM 704 N N . ALA A 1 90 ? 52.519 18.529 14.370 1.00 23.98 89 ALA A N 1
ATOM 705 C CA . ALA A 1 90 ? 53.825 18.265 13.749 1.00 24.58 89 ALA A CA 1
ATOM 706 C C . ALA A 1 90 ? 54.566 17.130 14.478 1.00 25.34 89 ALA A C 1
ATOM 707 O O . ALA A 1 90 ? 55.164 16.263 13.836 1.00 23.56 89 ALA A O 1
ATOM 709 N N . ARG A 1 91 ? 54.529 17.110 15.820 1.00 26.09 90 ARG A N 1
ATOM 710 C CA . ARG A 1 91 ? 55.165 16.029 16.583 1.00 27.03 90 ARG A CA 1
ATOM 711 C C . ARG A 1 91 ? 54.557 14.690 16.285 1.00 26.13 90 ARG A C 1
ATOM 712 O O . ARG A 1 91 ? 55.209 13.674 16.377 1.00 24.83 90 ARG A O 1
ATOM 720 N N . ASN A 1 92 ? 53.288 14.704 15.910 1.00 27.21 91 ASN A N 1
ATOM 721 C CA . ASN A 1 92 ? 52.544 13.500 15.582 1.00 25.16 91 ASN A CA 1
ATOM 722 C C . ASN A 1 92 ? 52.503 13.156 14.080 1.00 27.04 91 ASN A C 1
ATOM 723 O O . ASN A 1 92 ? 51.706 12.322 13.643 1.00 28.85 91 ASN A O 1
ATOM 728 N N . GLY A 1 93 ? 53.412 13.766 13.322 1.00 24.42 92 GLY A N 1
ATOM 729 C CA . GLY A 1 93 ? 53.753 13.346 11.973 1.00 24.22 92 GLY A CA 1
ATOM 730 C C . GLY A 1 93 ? 53.224 14.142 10.805 1.00 26.02 92 GLY A C 1
ATOM 731 O O . GLY A 1 93 ? 53.518 13.810 9.663 1.00 24.25 92 GLY A O 1
ATOM 732 N N . PHE A 1 94 ? 52.462 15.196 11.076 1.00 24.95 93 PHE A N 1
ATOM 733 C CA . PHE A 1 94 ? 51.878 16.019 10.034 1.00 22.66 93 PHE A CA 1
ATOM 734 C C . PHE A 1 94 ? 52.789 17.159 9.596 1.00 24.38 93 PHE A C 1
ATOM 735 O O . PHE A 1 94 ? 53.579 17.694 10.387 1.00 26.27 93 PHE A O 1
ATOM 743 N N . ASN A 1 95 ? 52.674 17.502 8.313 1.00 24.43 94 ASN A N 1
ATOM 744 C CA . ASN A 1 95 ? 53.207 18.746 7.799 1.00 25.37 94 ASN A CA 1
ATOM 745 C C . ASN A 1 95 ? 52.135 19.776 8.186 1.00 25.67 94 ASN A C 1
ATOM 746 O O . ASN A 1 95 ? 50.995 19.687 7.735 1.00 25.06 94 ASN A O 1
ATOM 751 N N . VAL A 1 96 ? 52.507 20.757 8.989 1.00 25.99 95 VAL A N 1
ATOM 752 C CA . VAL A 1 96 ? 51.563 21.786 9.434 1.00 24.11 95 VAL A CA 1
ATOM 753 C C . VAL A 1 96 ? 52.045 23.141 8.946 1.00 25.72 95 VAL A C 1
ATOM 754 O O . VAL A 1 96 ? 53.194 23.458 9.070 1.00 26.89 95 VAL A O 1
ATOM 758 N N . TYR A 1 97 ? 51.128 23.925 8.399 1.00 24.61 96 TYR A N 1
ATOM 759 C CA . TYR A 1 97 ? 51.438 25.191 7.819 1.00 24.93 96 TYR A CA 1
ATOM 760 C C . TYR A 1 97 ? 50.544 26.225 8.437 1.00 24.42 96 TYR A C 1
ATOM 761 O O . TYR A 1 97 ? 49.439 25.928 8.899 1.00 24.70 96 TYR A O 1
ATOM 770 N N A THR A 1 98 ? 51.006 27.475 8.447 0.50 26.22 97 THR A N 1
ATOM 771 N N B THR A 1 98 ? 51.064 27.453 8.501 0.50 26.99 97 THR A N 1
ATOM 772 C CA A THR A 1 98 ? 50.201 28.558 8.965 0.50 24.08 97 THR A CA 1
ATOM 773 C CA B THR A 1 98 ? 50.323 28.587 9.001 0.50 25.76 97 THR A CA 1
ATOM 774 C C A THR A 1 98 ? 50.692 29.884 8.360 0.50 24.23 97 THR A C 1
ATOM 775 C C B THR A 1 98 ? 50.620 29.794 8.087 0.50 24.23 97 THR A C 1
ATOM 776 O O A THR A 1 98 ? 51.868 30.077 8.132 0.50 23.57 97 THR A O 1
ATOM 777 O O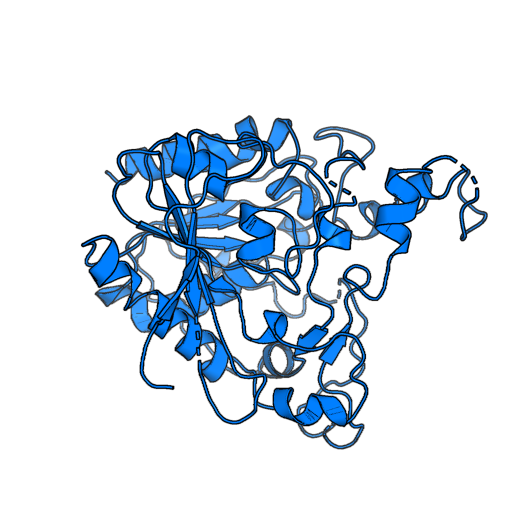 B THR A 1 98 ? 51.562 29.781 7.279 0.50 21.04 97 THR A O 1
ATOM 784 N N . ILE A 1 99 ? 49.746 30.786 8.165 1.00 25.07 98 ILE A N 1
ATOM 785 C CA . ILE A 1 99 ? 49.887 32.023 7.383 1.00 25.46 98 ILE A CA 1
ATOM 786 C C . ILE A 1 99 ? 49.981 33.256 8.278 1.00 25.61 98 ILE A C 1
ATOM 787 O O . ILE A 1 99 ? 49.280 33.350 9.312 1.00 25.70 98 ILE A O 1
ATOM 792 N N . ASP A 1 100 ? 50.920 34.136 7.902 1.00 25.58 99 ASP A N 1
ATOM 793 C CA . ASP A 1 100 ? 51.016 35.477 8.401 1.00 25.41 99 ASP A CA 1
ATOM 794 C C . ASP A 1 100 ? 50.241 36.365 7.417 1.00 27.34 99 ASP A C 1
ATOM 795 O O . ASP A 1 100 ? 50.592 36.485 6.242 1.00 27.53 99 ASP A O 1
ATOM 800 N N . TYR A 1 101 ? 49.134 36.914 7.890 1.00 26.03 100 TYR A N 1
ATOM 801 C CA . TYR A 1 101 ? 48.331 37.810 7.096 1.00 25.81 100 TYR A CA 1
ATOM 802 C C . TYR A 1 101 ? 49.083 39.119 6.926 1.00 26.22 100 TYR A C 1
ATOM 803 O O . TYR A 1 101 ? 50.064 39.360 7.621 1.00 26.27 100 TYR A O 1
ATOM 812 N N . ARG A 1 102 ? 48.560 39.996 6.077 1.00 23.02 101 ARG A N 1
ATOM 813 C CA . ARG A 1 102 ? 49.191 41.299 5.822 1.00 25.30 101 ARG A CA 1
ATOM 814 C C . ARG A 1 102 ? 49.345 42.151 7.087 1.00 25.89 101 ARG A C 1
ATOM 815 O O . ARG A 1 102 ? 50.247 43.017 7.177 1.00 24.04 101 ARG A O 1
ATOM 823 N N . THR A 1 103 ? 48.448 41.927 8.035 1.00 25.27 102 THR A N 1
ATOM 824 C CA . THR A 1 103 ? 48.460 42.573 9.367 1.00 24.61 102 THR A CA 1
ATOM 825 C C . THR A 1 103 ? 49.779 42.339 10.098 1.00 25.26 102 THR A C 1
ATOM 826 O O . THR A 1 103 ? 50.198 43.147 10.915 1.00 25.51 102 THR A O 1
ATOM 830 N N . HIS A 1 104 ? 50.480 41.255 9.739 1.00 24.34 103 HIS A N 1
ATOM 831 C CA . HIS A 1 104 ? 51.729 40.942 10.344 1.00 26.88 103 HIS A CA 1
ATOM 832 C C . HIS A 1 104 ? 52.908 41.794 9.863 1.00 26.75 103 HIS A C 1
ATOM 833 O O . HIS A 1 104 ? 54.010 41.632 10.375 1.00 25.77 103 HIS A O 1
ATOM 840 N N . TYR A 1 105 ? 52.642 42.722 8.949 1.00 24.35 104 TYR A N 1
ATOM 841 C CA . TYR A 1 105 ? 53.667 43.602 8.380 1.00 23.30 104 TYR A CA 1
ATOM 842 C C . TYR A 1 105 ? 53.365 45.079 8.641 1.00 24.10 104 TYR A C 1
ATOM 843 O O . TYR A 1 105 ? 54.151 45.954 8.237 1.00 26.24 104 TYR A O 1
ATOM 852 N N . VAL A 1 106 ? 52.312 45.353 9.406 1.00 25.19 105 VAL A N 1
ATOM 853 C CA . VAL A 1 106 ? 51.930 46.758 9.743 1.00 23.73 105 VAL A CA 1
ATOM 854 C C . VAL A 1 106 ? 52.783 47.312 10.931 1.00 23.69 105 VAL A C 1
ATOM 855 O O . VAL A 1 106 ? 52.852 46.702 11.997 1.00 26.48 105 VAL A O 1
ATOM 859 N N . PRO A 1 107 ? 53.462 48.469 10.742 1.00 24.72 106 PRO A N 1
ATOM 860 C CA . PRO A 1 107 ? 54.176 49.014 11.870 1.00 25.51 106 PRO A CA 1
ATOM 861 C C . PRO A 1 107 ? 53.230 49.445 13.001 1.00 26.14 106 PRO A C 1
ATOM 862 O O . PRO A 1 107 ? 52.134 49.948 12.763 1.00 25.80 106 PRO A O 1
ATOM 866 N N . PRO A 1 108 ? 53.651 49.227 14.247 1.00 27.43 107 PRO A N 1
ATOM 867 C CA . PRO A 1 108 ? 52.790 49.534 15.365 1.00 26.88 107 PRO A CA 1
ATOM 868 C C . PRO A 1 108 ? 52.616 51.027 15.618 1.00 25.56 107 PRO A C 1
ATOM 869 O O . PRO A 1 108 ? 51.665 51.444 16.304 1.00 27.28 107 PRO A O 1
ATOM 873 N N . PHE A 1 109 ? 53.502 51.849 15.062 1.00 25.07 108 PHE A N 1
ATOM 874 C CA . PHE A 1 109 ? 53.484 53.287 15.356 1.00 24.11 108 PHE A CA 1
ATOM 875 C C . PHE A 1 109 ? 52.636 54.062 14.366 1.00 27.57 108 PHE A C 1
ATOM 876 O O . PHE A 1 109 ? 52.470 55.258 14.543 1.00 28.16 108 PHE A O 1
ATOM 884 N N . LEU A 1 110 ? 52.141 53.428 13.312 1.00 25.16 109 LEU A N 1
ATOM 885 C CA . LEU A 1 110 ? 51.290 54.176 12.358 1.00 26.80 109 LEU A CA 1
ATOM 886 C C . LEU A 1 110 ? 49.957 54.479 13.031 1.00 28.19 109 LEU A C 1
ATOM 887 O O . LEU A 1 110 ? 49.500 53.711 13.902 1.00 25.93 109 LEU A O 1
ATOM 892 N N . LYS A 1 111 ? 49.336 55.577 12.629 1.00 29.01 110 LYS A N 1
ATOM 893 C CA . LYS A 1 111 ? 48.049 55.972 13.195 1.00 31.31 110 LYS A CA 1
ATOM 894 C C . LYS A 1 111 ? 47.147 56.641 12.184 1.00 29.61 110 LYS A C 1
ATOM 895 O O . LYS A 1 111 ? 47.596 57.226 11.213 1.00 27.61 110 LYS A O 1
ATOM 898 N N . ASP A 1 112 ? 45.854 56.565 12.472 1.00 32.11 111 ASP A N 1
ATOM 899 C CA . ASP A 1 112 ? 44.853 57.296 11.717 1.00 33.56 111 ASP A CA 1
ATOM 900 C C . ASP A 1 112 ? 44.933 57.044 10.209 1.00 29.40 111 ASP A C 1
ATOM 901 O O . ASP A 1 112 ? 44.806 55.898 9.777 1.00 29.10 111 ASP A O 1
ATOM 906 N N . ARG A 1 113 ? 45.102 58.085 9.402 1.00 28.29 112 ARG A N 1
ATOM 907 C CA . ARG A 1 113 ? 45.070 57.902 7.965 1.00 28.13 112 ARG A CA 1
ATOM 908 C C . ARG A 1 113 ? 46.331 57.304 7.375 1.00 27.84 112 ARG A C 1
ATOM 909 O O . ARG A 1 113 ? 46.361 56.968 6.206 1.00 24.93 112 ARG A O 1
ATOM 917 N N . GLN A 1 114 ? 47.374 57.156 8.190 1.00 28.85 113 GLN A N 1
ATOM 918 C CA . GLN A 1 114 ? 48.573 56.445 7.727 1.00 28.15 113 GLN A CA 1
ATOM 919 C C . GLN A 1 114 ? 48.274 54.976 7.462 1.00 28.44 113 GLN A C 1
ATOM 920 O O . GLN A 1 114 ? 49.066 54.287 6.795 1.00 30.18 113 GLN A O 1
ATOM 926 N N . LEU A 1 115 ? 47.133 54.516 7.960 1.00 28.06 114 LEU A N 1
ATOM 927 C CA . LEU A 1 115 ? 46.684 53.141 7.785 1.00 28.02 114 LEU A CA 1
ATOM 928 C C . LEU A 1 115 ? 45.634 52.965 6.653 1.00 25.81 114 LEU A C 1
ATOM 929 O O . LEU A 1 115 ? 45.005 51.893 6.525 1.00 27.63 114 LEU A O 1
ATOM 934 N N . SER A 1 116 ? 45.503 53.979 5.798 1.00 28.18 115 SER A N 1
ATOM 935 C CA . SER A 1 116 ? 44.497 53.969 4.724 1.00 28.03 115 SER A CA 1
ATOM 936 C C . SER A 1 116 ? 44.796 52.886 3.686 1.00 30.04 115 SER A C 1
ATOM 937 O O . SER A 1 116 ? 43.887 52.442 3.002 1.00 29.02 115 SER A O 1
ATOM 940 N N . PHE A 1 117 ? 46.051 52.388 3.644 1.00 29.28 116 PHE A N 1
ATOM 941 C CA . PHE A 1 117 ? 46.426 51.287 2.782 1.00 29.08 116 PHE A CA 1
ATOM 942 C C . PHE A 1 117 ? 45.697 49.982 3.164 1.00 30.77 116 PHE A C 1
ATOM 943 O O . PHE A 1 117 ? 45.696 49.020 2.380 1.00 30.36 116 PHE A O 1
ATOM 951 N N . THR A 1 118 ? 45.107 49.946 4.361 1.00 28.27 117 THR A N 1
ATOM 952 C CA . THR A 1 118 ? 44.298 48.808 4.801 1.00 26.67 117 THR A CA 1
ATOM 953 C C . THR A 1 118 ? 42.805 48.906 4.385 1.00 27.15 117 THR A C 1
ATOM 954 O O . THR A 1 118 ? 42.025 47.980 4.647 1.00 25.91 117 THR A O 1
ATOM 958 N N . ALA A 1 119 ? 42.412 49.980 3.696 1.00 26.81 118 ALA A N 1
ATOM 959 C CA . ALA A 1 119 ? 40.987 50.226 3.352 1.00 26.95 118 ALA A CA 1
ATOM 960 C C . ALA A 1 119 ? 40.380 49.062 2.528 1.00 29.39 118 ALA A C 1
ATOM 961 O O . ALA A 1 119 ? 39.218 48.719 2.692 1.00 32.75 118 ALA A O 1
ATOM 963 N N A ASN A 1 120 ? 41.156 48.424 1.666 0.50 29.08 119 ASN A N 1
ATOM 964 N N B ASN A 1 120 ? 41.277 48.507 1.714 0.50 30.85 119 ASN A N 1
ATOM 965 C CA A ASN A 1 120 ? 40.648 47.292 0.869 0.50 28.98 119 ASN A CA 1
ATOM 966 C CA B ASN A 1 120 ? 41.136 47.406 0.750 0.50 31.97 119 ASN A CA 1
ATOM 967 C C A ASN A 1 120 ? 41.240 45.956 1.323 0.50 28.76 119 ASN A C 1
ATOM 968 C C B ASN A 1 120 ? 41.189 45.981 1.329 0.50 30.39 119 ASN A C 1
ATOM 969 O O A ASN A 1 120 ? 41.469 45.052 0.517 0.50 27.60 119 ASN A O 1
ATOM 970 O O B ASN A 1 120 ? 40.913 45.019 0.606 0.50 29.11 119 ASN A O 1
ATOM 979 N N . TRP A 1 121 ? 41.521 45.848 2.615 1.00 27.36 120 TRP A N 1
ATOM 980 C CA . TRP A 1 121 ? 41.863 44.551 3.220 1.00 27.03 120 TRP A CA 1
ATOM 981 C C . TRP A 1 121 ? 40.596 43.848 3.686 1.00 26.14 120 TRP A C 1
ATOM 982 O O . TRP A 1 121 ? 40.346 43.729 4.882 1.00 26.56 120 TRP A O 1
ATOM 993 N N . GLY A 1 122 ? 39.817 43.404 2.705 1.00 27.87 121 GLY A N 1
ATOM 994 C CA . GLY A 1 122 ? 38.560 42.705 2.888 1.00 27.80 121 GLY A CA 1
ATOM 995 C C . GLY A 1 122 ? 38.680 41.241 2.543 1.00 25.72 121 GLY A C 1
ATOM 996 O O . GLY A 1 122 ? 39.768 40.703 2.437 1.00 26.35 121 GLY A O 1
ATOM 997 N N . TRP A 1 123 ? 37.540 40.610 2.320 1.00 26.37 122 TRP A N 1
ATOM 998 C CA . TRP A 1 123 ? 37.464 39.182 2.071 1.00 27.53 122 TRP A CA 1
ATOM 999 C C . TRP A 1 123 ? 38.126 38.734 0.780 1.00 26.51 122 TRP A C 1
ATOM 1000 O O . TRP A 1 123 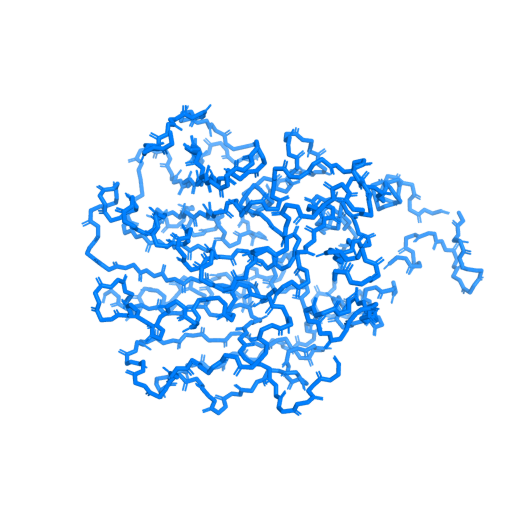? 38.770 37.693 0.734 1.00 28.86 122 TRP A O 1
ATOM 1011 N N . SER A 1 124 ? 37.966 39.471 -0.306 1.00 28.89 123 SER A N 1
ATOM 1012 C CA . SER A 1 124 ? 38.642 39.036 -1.538 1.00 28.64 123 SER A CA 1
ATOM 1013 C C . SER A 1 124 ? 40.173 39.083 -1.365 1.00 26.91 123 SER A C 1
ATOM 1014 O O . SER A 1 124 ? 40.891 38.196 -1.843 1.00 25.27 123 SER A O 1
ATOM 1017 N N . THR A 1 125 ? 40.677 40.066 -0.637 1.00 28.59 124 THR A N 1
ATOM 1018 C CA . THR A 1 125 ? 42.106 40.122 -0.350 1.00 24.75 124 THR A CA 1
ATOM 1019 C C . THR A 1 125 ? 42.564 38.933 0.489 1.00 25.22 124 THR A C 1
ATOM 1020 O O . THR A 1 125 ? 43.511 38.248 0.131 1.00 27.72 124 THR A O 1
ATOM 1024 N N . TRP A 1 126 ? 41.901 38.705 1.612 1.00 25.88 125 TRP A N 1
ATOM 1025 C CA . TRP A 1 126 ? 42.246 37.621 2.530 1.00 26.74 125 TRP A CA 1
ATOM 1026 C C . TRP A 1 126 ? 42.124 36.266 1.838 1.00 25.25 125 TRP A C 1
ATOM 1027 O O . TRP A 1 126 ? 43.002 35.442 1.988 1.00 26.97 125 TRP A O 1
ATOM 1038 N N . ILE A 1 127 ? 41.015 36.062 1.124 1.00 26.44 126 ILE A N 1
ATOM 1039 C CA . ILE A 1 127 ? 40.797 34.822 0.370 1.00 26.93 126 ILE A CA 1
ATOM 1040 C C . ILE A 1 127 ? 41.896 34.621 -0.691 1.00 26.77 126 ILE A C 1
ATOM 1041 O O . ILE A 1 127 ? 42.453 33.516 -0.780 1.00 26.86 126 ILE A O 1
ATOM 1046 N N . SER A 1 128 ? 42.313 35.691 -1.374 1.00 26.73 127 SER A N 1
ATOM 1047 C CA . SER A 1 128 ? 43.362 35.577 -2.381 1.00 26.85 127 SER A CA 1
ATOM 1048 C C . SER A 1 128 ? 44.693 35.163 -1.735 1.00 27.77 127 SER A C 1
ATOM 1049 O O . SER A 1 128 ? 45.465 34.392 -2.312 1.00 25.71 127 SER A O 1
ATOM 1052 N N . ASP A 1 129 ? 44.953 35.648 -0.528 1.00 24.96 128 ASP A N 1
ATOM 1053 C CA . ASP A 1 129 ? 46.174 35.348 0.175 1.00 25.34 128 ASP A CA 1
ATOM 1054 C C . ASP A 1 129 ? 46.162 33.895 0.650 1.00 25.07 128 ASP A C 1
ATOM 1055 O O . ASP A 1 129 ? 47.165 33.196 0.545 1.00 25.80 128 ASP A O 1
ATOM 1060 N N . ILE A 1 130 ? 45.044 33.445 1.225 1.00 25.01 129 ILE A N 1
ATOM 1061 C CA . ILE A 1 130 ? 44.924 32.053 1.599 1.00 27.34 129 ILE A CA 1
ATOM 1062 C C . ILE A 1 130 ? 45.122 31.132 0.346 1.00 26.41 129 ILE A C 1
ATOM 1063 O O . ILE A 1 130 ? 45.782 30.091 0.436 1.00 25.31 129 ILE A O 1
ATOM 1068 N N . LYS A 1 131 ? 44.523 31.499 -0.790 1.00 27.82 130 LYS A N 1
ATOM 1069 C CA . LYS A 1 131 ? 44.688 30.749 -2.033 1.00 25.85 130 LYS A CA 1
ATOM 1070 C C . LYS A 1 131 ? 46.166 30.577 -2.472 1.00 26.03 130 LYS A C 1
ATOM 1071 O O . LYS A 1 131 ? 46.592 29.476 -2.883 1.00 28.14 130 LYS A O 1
ATOM 1077 N N . GLU A 1 132 ? 46.936 31.654 -2.407 1.00 25.24 131 GLU A N 1
ATOM 1078 C CA . GLU A 1 132 ? 48.362 31.583 -2.710 1.00 24.00 131 GLU A CA 1
ATOM 1079 C C . GLU A 1 132 ? 49.082 30.592 -1.806 1.00 25.73 131 GLU A C 1
ATOM 1080 O O . GLU A 1 132 ? 49.993 29.886 -2.254 1.00 25.36 131 GLU A O 1
ATOM 1086 N N . VAL A 1 133 ? 48.734 30.582 -0.521 1.00 26.10 132 VAL A N 1
ATOM 1087 C CA . VAL A 1 133 ? 49.350 29.653 0.431 1.00 23.22 132 VAL A CA 1
ATOM 1088 C C . VAL A 1 133 ? 48.929 28.192 0.095 1.00 24.25 132 VAL A C 1
ATOM 1089 O O . VAL A 1 133 ? 49.752 27.277 0.097 1.00 26.62 132 VAL A O 1
ATOM 1093 N N . VAL A 1 134 ? 47.644 27.973 -0.164 1.00 25.58 133 VAL A N 1
ATOM 1094 C CA . VAL A 1 134 ? 47.145 26.637 -0.486 1.00 25.59 133 VAL A CA 1
ATOM 1095 C C . VAL A 1 134 ? 47.814 26.062 -1.739 1.00 26.42 133 VAL A C 1
ATOM 1096 O O . VAL A 1 134 ? 48.197 24.902 -1.751 1.00 25.55 133 VAL A O 1
ATOM 1100 N N A SER A 1 135 ? 47.952 26.880 -2.773 0.50 26.60 134 SER A N 1
ATOM 1101 N N B SER A 1 135 ? 47.966 26.859 -2.788 0.50 26.76 134 SER A N 1
ATOM 1102 C CA A SER A 1 135 ? 48.601 26.460 -4.011 0.50 25.81 134 SER A CA 1
ATOM 1103 C CA B SER A 1 135 ? 48.600 26.351 -4.005 0.50 26.06 134 SER A CA 1
ATOM 1104 C C A SER A 1 135 ? 50.050 26.025 -3.735 0.50 24.43 134 SER A C 1
ATOM 1105 C C B SER A 1 135 ? 50.077 26.004 -3.744 0.50 24.54 134 SER A C 1
ATOM 1106 O O A SER A 1 135 ? 50.522 25.000 -4.234 0.50 25.46 134 SER A O 1
ATOM 1107 O O B SER A 1 135 ? 50.597 25.008 -4.263 0.50 25.31 134 SER A O 1
ATOM 1112 N N . PHE A 1 136 ? 50.761 26.813 -2.938 1.00 26.72 135 PHE A N 1
ATOM 1113 C CA . PHE A 1 136 ? 52.132 26.492 -2.558 1.00 25.99 135 PHE A CA 1
ATOM 1114 C C . PHE A 1 136 ? 52.204 25.167 -1.777 1.00 23.70 135 PHE A C 1
ATOM 1115 O O . PHE A 1 136 ? 53.106 24.303 -1.994 1.00 25.01 135 PHE A O 1
ATOM 1123 N N . ILE A 1 137 ? 51.287 25.030 -0.820 1.00 25.45 136 ILE A N 1
ATOM 1124 C CA . ILE A 1 137 ? 51.210 23.822 0.006 1.00 24.02 136 ILE A CA 1
ATOM 1125 C C . ILE A 1 137 ? 51.002 22.567 -0.811 1.00 24.22 136 ILE A C 1
ATOM 1126 O O . ILE A 1 137 ? 51.567 21.520 -0.499 1.00 23.63 136 ILE A O 1
ATOM 1131 N N . LYS A 1 138 ? 50.133 22.642 -1.810 1.00 24.80 137 LYS A N 1
ATOM 1132 C CA . LYS A 1 138 ? 49.858 21.482 -2.642 1.00 26.38 137 LYS A CA 1
ATOM 1133 C C . LYS A 1 138 ? 51.134 20.964 -3.293 1.00 23.13 137 LYS A C 1
ATOM 1134 O O . LYS A 1 138 ? 51.381 19.747 -3.330 1.00 26.47 137 LYS A O 1
ATOM 1140 N N . ARG A 1 139 ? 51.943 21.882 -3.813 1.00 22.27 138 ARG A N 1
ATOM 1141 C CA . ARG A 1 139 ? 53.188 21.526 -4.427 1.00 22.96 138 ARG A CA 1
ATOM 1142 C C . ARG A 1 139 ? 54.240 21.094 -3.401 1.00 22.22 138 ARG A C 1
ATOM 1143 O O . ARG A 1 139 ? 54.961 20.105 -3.621 1.00 23.21 138 ARG A O 1
ATOM 1151 N N . ASP A 1 140 ? 54.370 21.838 -2.317 1.00 24.45 139 ASP A N 1
ATOM 1152 C CA . ASP A 1 140 ? 55.316 21.474 -1.280 1.00 22.96 139 ASP A CA 1
ATOM 1153 C C . ASP A 1 140 ? 55.058 20.101 -0.594 1.00 23.63 139 ASP A C 1
ATOM 1154 O O . ASP A 1 140 ? 55.985 19.344 -0.366 1.00 24.96 139 ASP A O 1
ATOM 1159 N N . SER A 1 141 ? 53.800 19.822 -0.264 1.00 22.72 140 SER A N 1
ATOM 1160 C CA . SER A 1 141 ? 53.396 18.611 0.445 1.00 25.63 140 SER A CA 1
ATOM 1161 C C . SER A 1 141 ? 53.039 17.459 -0.463 1.00 26.70 140 SER A C 1
ATOM 1162 O O . SER A 1 141 ? 52.968 16.298 -0.045 1.00 26.26 140 SER A O 1
ATOM 1165 N N . GLY A 1 142 ? 52.772 17.771 -1.723 1.00 25.36 141 GLY A N 1
ATOM 1166 C CA . GLY A 1 142 ? 52.280 16.793 -2.633 1.00 24.33 141 GLY A CA 1
ATOM 1167 C C . GLY A 1 142 ? 50.819 16.431 -2.512 1.00 27.44 141 GLY A C 1
ATOM 1168 O O . GLY A 1 142 ? 50.400 15.565 -3.208 1.00 23.90 141 GLY A O 1
ATOM 1169 N N . GLN A 1 143 ? 50.018 17.109 -1.700 1.00 24.97 142 GLN A N 1
ATOM 1170 C CA . GLN A 1 143 ? 48.619 16.765 -1.519 1.00 23.32 142 GLN A CA 1
ATOM 1171 C C . GLN A 1 143 ? 47.780 17.517 -2.550 1.00 26.62 142 GLN A C 1
ATOM 1172 O O . GLN A 1 143 ? 48.068 18.652 -2.846 1.00 28.58 142 GLN A O 1
ATOM 1178 N N . GLU A 1 144 ? 46.790 16.867 -3.144 1.00 23.50 143 GLU A N 1
ATOM 1179 C CA . GLU A 1 144 ? 45.817 17.542 -4.045 1.00 26.33 143 GLU A CA 1
ATOM 1180 C C . GLU A 1 144 ? 44.809 18.368 -3.239 1.00 25.66 143 GLU A C 1
ATOM 1181 O O . GLU A 1 144 ? 44.363 19.422 -3.667 1.00 25.92 143 GLU A O 1
ATOM 1187 N N A ARG A 1 145 ? 44.484 17.888 -2.048 0.50 24.89 144 ARG A N 1
ATOM 1188 N N B ARG A 1 145 ? 44.449 17.879 -2.061 0.50 24.39 144 ARG A N 1
ATOM 1189 C CA A ARG A 1 145 ? 43.571 18.600 -1.163 0.50 26.14 144 ARG A CA 1
ATOM 1190 C CA B ARG A 1 145 ? 43.540 18.606 -1.174 0.50 24.94 144 ARG A CA 1
ATOM 1191 C C A ARG A 1 145 ? 44.166 18.572 0.232 0.50 25.79 144 ARG A C 1
ATOM 1192 C C B ARG A 1 145 ? 44.140 18.564 0.228 0.50 25.26 144 ARG A C 1
ATOM 1193 O O A ARG A 1 145 ? 44.929 17.672 0.580 0.50 24.61 144 ARG A O 1
ATOM 1194 O O B ARG A 1 145 ? 44.880 17.644 0.574 0.50 24.11 144 ARG A O 1
ATOM 1209 N N . ILE A 1 146 ? 43.805 19.562 1.029 1.00 24.29 145 ILE A N 1
ATOM 1210 C CA . ILE A 1 146 ? 44.359 19.691 2.374 1.00 26.01 145 ILE A CA 1
ATOM 1211 C C . ILE A 1 146 ? 43.294 19.733 3.486 1.00 24.03 145 ILE A C 1
ATOM 1212 O O . ILE A 1 146 ? 42.085 19.905 3.247 1.00 23.34 145 ILE A O 1
ATOM 1217 N N . TYR A 1 147 ? 43.784 19.536 4.715 1.00 24.29 146 TYR A N 1
ATOM 1218 C CA . TYR A 1 147 ? 43.009 19.763 5.917 1.00 23.28 146 TYR A CA 1
ATOM 1219 C C . TYR A 1 147 ? 43.166 21.230 6.244 1.00 23.23 146 TYR A C 1
ATOM 1220 O O . TYR A 1 147 ? 44.272 21.760 6.260 1.00 27.10 146 TYR A O 1
ATOM 1229 N N . LEU A 1 148 ? 42.045 21.892 6.480 1.00 24.88 147 LEU A N 1
ATOM 1230 C CA . LEU A 1 148 ? 42.050 23.324 6.751 1.00 25.16 147 LEU A CA 1
ATOM 1231 C C . LEU A 1 148 ? 41.426 23.567 8.134 1.00 27.73 147 LEU A C 1
ATOM 1232 O O . LEU A 1 148 ? 40.269 23.223 8.387 1.00 23.49 147 LEU A O 1
ATOM 1237 N N . ALA A 1 149 ? 42.202 24.201 8.999 1.00 26.67 148 ALA A N 1
ATOM 1238 C CA . ALA A 1 149 ? 41.785 24.510 10.359 1.00 24.92 148 ALA A CA 1
ATOM 1239 C C . ALA A 1 149 ? 41.759 25.995 10.495 1.00 23.86 148 ALA A C 1
ATOM 1240 O O . ALA A 1 149 ? 42.505 26.724 9.813 1.00 26.11 148 ALA A O 1
ATOM 1242 N N . GLY A 1 150 ? 40.932 26.465 11.411 1.00 26.13 149 GLY A N 1
ATOM 1243 C CA . GLY A 1 150 ? 40.765 27.875 11.675 1.00 25.58 149 GLY A CA 1
ATOM 1244 C C . GLY A 1 150 ? 40.490 28.171 13.136 1.00 26.33 149 GLY A C 1
ATOM 1245 O O . GLY A 1 150 ? 39.687 27.482 13.763 1.00 25.79 149 GLY A O 1
ATOM 1246 N N . GLU A 1 151 ? 41.184 29.180 13.677 1.00 28.09 150 GLU A N 1
ATOM 1247 C CA . GLU A 1 151 ? 40.957 29.627 15.060 1.00 27.21 150 GLU A CA 1
ATOM 1248 C C . GLU A 1 151 ? 40.197 30.931 15.075 1.00 28.99 150 GLU A C 1
ATOM 1249 O O . GLU A 1 151 ? 40.662 31.919 14.540 1.00 26.91 150 GLU A O 1
ATOM 1255 N N . SER A 1 152 ? 39.025 30.937 15.714 1.00 30.00 151 SER A N 1
ATOM 1256 C CA . SER A 1 152 ? 38.240 32.155 15.905 1.00 30.08 151 SER A CA 1
ATOM 1257 C C . SER A 1 152 ? 37.859 32.759 14.503 1.00 30.99 151 SER A C 1
ATOM 1258 O O . SER A 1 152 ? 37.259 32.051 13.706 1.00 30.96 151 SER A O 1
ATOM 1261 N N . PHE A 1 153 ? 38.211 34.024 14.213 1.00 28.91 152 PHE A N 1
ATOM 1262 C CA . PHE A 1 153 ? 38.072 34.602 12.859 1.00 27.20 152 PHE A CA 1
ATOM 1263 C C . PHE A 1 153 ? 38.578 33.636 11.769 1.00 27.95 152 PHE A C 1
ATOM 1264 O O . PHE A 1 153 ? 38.010 33.524 10.694 1.00 25.65 152 PHE A O 1
ATOM 1272 N N . GLY A 1 154 ? 39.678 32.958 12.029 1.00 27.03 153 GLY A N 1
ATOM 1273 C CA . GLY A 1 154 ? 40.215 31.993 11.070 1.00 27.87 153 GLY A CA 1
ATOM 1274 C C . GLY A 1 154 ? 39.270 30.874 10.728 1.00 26.37 153 GLY A C 1
ATOM 1275 O O . GLY A 1 154 ? 39.381 30.282 9.658 1.00 24.60 153 GLY A O 1
ATOM 1276 N N . GLY A 1 155 ? 38.352 30.547 11.628 1.00 27.41 154 GLY A N 1
ATOM 1277 C CA . GLY A 1 155 ? 37.302 29.563 11.333 1.00 25.73 154 GLY A CA 1
ATOM 1278 C C . GLY A 1 155 ? 36.274 30.059 10.318 1.00 28.65 154 GLY A C 1
ATOM 1279 O O . GLY A 1 155 ? 35.851 29.316 9.437 1.00 27.27 154 GLY A O 1
ATOM 1280 N N . ILE A 1 156 ? 35.903 31.337 10.431 1.00 27.60 155 ILE A N 1
ATOM 1281 C CA . ILE A 1 156 ? 35.057 32.006 9.441 1.00 30.35 155 ILE A CA 1
ATOM 1282 C C . ILE A 1 156 ? 35.797 32.043 8.098 1.00 29.00 155 ILE A C 1
ATOM 1283 O O . ILE A 1 156 ? 35.217 31.758 7.063 1.00 27.23 155 ILE A O 1
ATOM 1288 N N . ALA A 1 157 ? 37.066 32.425 8.121 1.00 27.84 156 ALA A N 1
ATOM 1289 C CA . ALA A 1 157 ? 37.902 32.440 6.919 1.00 25.99 156 ALA A CA 1
ATOM 1290 C C . ALA A 1 157 ? 37.949 31.039 6.274 1.00 24.81 156 ALA A C 1
ATOM 1291 O O . ALA A 1 157 ? 37.826 30.923 5.051 1.00 25.06 156 ALA A O 1
ATOM 1293 N N . ALA A 1 158 ? 38.105 29.994 7.087 1.00 24.90 157 ALA A N 1
ATOM 1294 C CA . ALA A 1 158 ? 38.173 28.608 6.587 1.00 22.94 157 ALA A CA 1
ATOM 1295 C C . ALA A 1 158 ? 36.878 28.215 5.879 1.00 27.10 157 ALA A C 1
ATOM 1296 O O . ALA A 1 158 ? 36.890 27.583 4.790 1.00 26.13 157 ALA A O 1
ATOM 1298 N N . LEU A 1 159 ? 35.752 28.584 6.483 1.00 26.51 158 LEU A N 1
ATOM 1299 C CA . LEU A 1 159 ? 34.459 28.296 5.904 1.00 27.81 158 LEU A CA 1
ATOM 1300 C C . LEU A 1 159 ? 34.203 29.086 4.628 1.00 27.55 158 LEU A C 1
ATOM 1301 O O . LEU A 1 159 ? 33.660 28.540 3.656 1.00 28.02 158 LEU A O 1
ATOM 1306 N N . ASN A 1 160 ? 34.537 30.380 4.657 1.00 27.70 159 ASN A N 1
ATOM 1307 C CA . ASN A 1 160 ? 34.406 31.244 3.468 1.00 28.68 159 ASN A CA 1
ATOM 1308 C C . ASN A 1 160 ? 35.289 30.751 2.286 1.00 29.18 159 ASN A C 1
ATOM 1309 O O . ASN A 1 160 ? 34.851 30.696 1.122 1.00 27.36 159 ASN A O 1
ATOM 1314 N N . TYR A 1 161 ? 36.537 30.410 2.592 1.00 27.29 160 TYR A N 1
ATOM 1315 C CA . TYR A 1 161 ? 37.457 29.847 1.607 1.00 28.19 160 TYR A CA 1
ATOM 1316 C C . TYR A 1 161 ? 36.893 28.545 1.027 1.00 28.09 160 TYR A C 1
ATOM 1317 O O . TYR A 1 161 ? 36.869 28.359 -0.204 1.00 26.65 160 TYR A O 1
ATOM 1326 N N . SER A 1 162 ? 36.410 27.670 1.913 1.00 27.48 161 SER A N 1
ATOM 1327 C CA . SER A 1 162 ? 35.858 26.395 1.514 1.00 28.03 161 SER A CA 1
ATOM 1328 C C . SER A 1 162 ? 34.615 26.551 0.664 1.00 28.19 161 SER A C 1
ATOM 1329 O O . SER A 1 162 ? 34.422 25.799 -0.250 1.00 26.49 161 SER A O 1
ATOM 1332 N N . SER A 1 163 ? 33.775 27.534 0.960 1.00 27.36 162 SER A N 1
ATOM 1333 C CA . SER A 1 163 ? 32.573 27.745 0.183 1.00 27.78 162 SER A CA 1
ATOM 1334 C C . SER A 1 163 ? 32.902 28.008 -1.299 1.00 28.06 162 SER A C 1
ATOM 1335 O O . SER A 1 163 ? 32.067 27.750 -2.169 1.00 28.77 162 SER A O 1
ATOM 1338 N N . LEU A 1 164 ? 34.111 28.507 -1.576 1.00 26.72 163 LEU A N 1
ATOM 1339 C CA . LEU A 1 164 ? 34.514 28.843 -2.913 1.00 25.66 163 LEU A CA 1
ATOM 1340 C C . LEU A 1 164 ? 35.377 27.782 -3.568 1.00 26.94 163 LEU A C 1
ATOM 1341 O O . LEU A 1 164 ? 35.333 27.648 -4.773 1.00 28.77 163 LEU A O 1
ATOM 1346 N N . TYR A 1 165 ? 36.186 27.063 -2.783 1.00 26.39 164 TYR A N 1
ATOM 1347 C CA . TYR A 1 165 ? 37.211 26.192 -3.304 1.00 26.00 164 TYR A CA 1
ATOM 1348 C C . TYR A 1 165 ? 37.259 24.779 -2.774 1.00 25.85 164 TYR A C 1
ATOM 1349 O O . TYR A 1 165 ? 38.186 24.057 -3.107 1.00 25.72 164 TYR A O 1
ATOM 1358 N N . TRP A 1 166 ? 36.297 24.368 -1.946 1.00 26.86 165 TRP A N 1
ATOM 1359 C CA . TRP A 1 166 ? 36.363 23.048 -1.325 1.00 25.55 165 TRP A CA 1
ATOM 1360 C C . TRP A 1 166 ? 36.551 21.899 -2.303 1.00 27.27 165 TRP A C 1
ATOM 1361 O O . TRP A 1 166 ? 37.344 21.012 -2.043 1.00 26.26 165 TRP A O 1
ATOM 1372 N N . LYS A 1 167 ? 35.878 21.949 -3.458 1.00 27.88 166 LYS A N 1
ATOM 1373 C CA . LYS A 1 167 ? 35.889 20.835 -4.370 1.00 27.77 166 LYS A CA 1
ATOM 1374 C C . LYS A 1 167 ? 37.287 20.515 -4.824 1.00 26.74 166 LYS A C 1
ATOM 1375 O O . LYS A 1 167 ? 37.642 19.363 -4.835 1.00 28.80 166 LYS A O 1
ATOM 1381 N N . ASN A 1 168 ? 38.110 21.516 -5.111 1.00 26.21 167 ASN A N 1
ATOM 1382 C CA . ASN A 1 168 ? 39.474 21.219 -5.532 1.00 28.66 167 ASN A CA 1
ATOM 1383 C C . ASN A 1 168 ? 40.598 21.341 -4.521 1.00 27.37 167 ASN A C 1
ATOM 1384 O O . ASN A 1 168 ? 41.696 20.836 -4.784 1.00 27.99 167 ASN A O 1
ATOM 1389 N N . ASP A 1 169 ? 40.332 21.995 -3.394 1.00 26.64 168 ASP A N 1
ATOM 1390 C CA . ASP A 1 169 ? 41.362 22.308 -2.398 1.00 24.96 168 ASP A CA 1
ATOM 1391 C C . ASP A 1 169 ? 41.251 21.658 -1.005 1.00 24.67 168 ASP A C 1
ATOM 1392 O O . ASP A 1 169 ? 42.276 21.470 -0.370 1.00 24.20 168 ASP A O 1
ATOM 1397 N N . ILE A 1 170 ? 40.039 21.340 -0.527 1.00 23.85 169 ILE A N 1
ATOM 1398 C CA . ILE A 1 170 ? 39.819 21.023 0.908 1.00 22.83 169 ILE A CA 1
ATOM 1399 C C . ILE A 1 170 ? 39.159 19.685 1.132 1.00 25.96 169 ILE A C 1
ATOM 1400 O O . ILE A 1 170 ? 38.106 19.432 0.572 1.00 25.54 169 ILE A O 1
ATOM 1405 N N . LYS A 1 171 ? 39.774 18.839 1.954 1.00 23.46 170 LYS A N 1
ATOM 1406 C CA . LYS A 1 171 ? 39.228 17.528 2.199 1.00 26.08 170 LYS A CA 1
ATOM 1407 C C . LYS A 1 171 ? 38.730 17.340 3.636 1.00 27.90 170 LYS A C 1
ATOM 1408 O O . LYS A 1 171 ? 38.141 16.314 3.965 1.00 27.34 170 LYS A O 1
ATOM 1414 N N . GLY A 1 172 ? 38.942 18.343 4.491 1.00 28.32 171 GLY A N 1
ATOM 1415 C CA . GLY A 1 172 ? 38.501 18.276 5.867 1.00 27.34 171 GLY A CA 1
ATOM 1416 C C . GLY A 1 172 ? 38.599 19.640 6.506 1.00 26.11 171 GLY A C 1
ATOM 1417 O O . GLY A 1 172 ? 39.520 20.412 6.204 1.00 24.74 171 GLY A O 1
ATOM 1418 N N A LEU A 1 173 ? 37.640 19.937 7.379 0.50 23.64 172 LEU A N 1
ATOM 1419 N N B LEU A 1 173 ? 37.665 19.928 7.408 0.50 26.62 172 LEU A N 1
ATOM 1420 C CA A LEU A 1 173 ? 37.601 21.215 8.107 0.50 24.15 172 LEU A CA 1
ATOM 1421 C CA B LEU A 1 173 ? 37.579 21.239 8.074 0.50 27.33 172 LEU A CA 1
ATOM 1422 C C A LEU A 1 173 ? 37.682 20.998 9.616 0.50 25.29 172 LEU A C 1
ATOM 1423 C C B LEU A 1 173 ? 37.631 21.057 9.605 0.50 27.08 172 LEU A C 1
ATOM 1424 O O A LEU A 1 173 ? 37.030 20.125 10.164 0.50 24.43 172 LEU A O 1
ATOM 1425 O O B LEU A 1 173 ? 36.901 20.254 10.159 0.50 26.57 172 LEU A O 1
ATOM 1434 N N . ILE A 1 174 ? 38.548 21.774 10.262 1.00 27.69 173 ILE A N 1
ATOM 1435 C CA . ILE A 1 174 ? 38.707 21.746 11.713 1.00 25.83 173 ILE A CA 1
ATOM 1436 C C . ILE A 1 174 ? 38.475 23.164 12.244 1.00 26.40 173 ILE A C 1
ATOM 1437 O O . ILE A 1 174 ? 39.305 24.055 12.050 1.00 26.97 173 ILE A O 1
ATOM 1442 N N . LEU A 1 175 ? 37.349 23.383 12.924 1.00 22.87 174 LEU A N 1
ATOM 1443 C CA . LEU A 1 175 ? 37.008 24.709 13.459 1.00 25.71 174 LEU A CA 1
ATOM 1444 C C . LEU A 1 175 ? 37.257 24.739 14.972 1.00 27.20 174 LEU A C 1
ATOM 1445 O O . LEU A 1 175 ? 36.619 24.021 15.733 1.00 24.88 174 LEU A O 1
ATOM 1450 N N . LEU A 1 176 ? 38.250 25.527 15.370 1.00 27.41 175 LEU A N 1
ATOM 1451 C CA . LEU A 1 176 ? 38.700 25.654 16.758 1.00 25.69 175 LEU A CA 1
ATOM 1452 C C . LEU A 1 176 ? 38.092 26.946 17.335 1.00 24.14 175 LEU A C 1
ATOM 1453 O O . LEU A 1 176 ? 38.660 28.051 17.254 1.00 28.47 175 LEU A O 1
ATOM 1458 N N . ASP A 1 177 ? 36.894 26.800 17.857 1.00 25.38 176 ASP A N 1
ATOM 1459 C CA . ASP A 1 177 ? 36.107 27.928 18.369 1.00 26.33 176 ASP A CA 1
ATOM 1460 C C . ASP A 1 177 ? 36.046 29.054 17.321 1.00 27.70 176 ASP A C 1
ATOM 1461 O O . ASP A 1 177 ? 36.399 30.201 17.573 1.00 27.93 176 ASP A O 1
ATOM 1466 N N . GLY A 1 178 ? 35.554 28.725 16.132 1.00 29.45 177 GLY A N 1
ATOM 1467 C CA . GLY A 1 178 ? 35.468 29.742 15.107 1.00 34.28 177 GLY A CA 1
ATOM 1468 C C . GLY A 1 178 ? 34.549 29.366 13.967 1.00 36.73 177 GLY A C 1
ATOM 1469 O O . GLY A 1 178 ? 34.580 28.263 13.471 1.00 40.07 177 GLY A O 1
ATOM 1470 N N . GLY A 1 179 ? 33.763 30.318 13.520 1.00 42.93 178 GLY A N 1
ATOM 1471 C CA . GLY A 1 179 ? 32.860 30.104 12.401 1.00 46.49 178 GLY A CA 1
ATOM 1472 C C . GLY A 1 179 ? 31.835 31.225 12.375 1.00 50.41 178 GLY A C 1
ATOM 1473 O O . GLY A 1 179 ? 31.910 32.164 13.207 1.00 49.63 178 GLY A O 1
ATOM 1474 N N . PRO A 1 180 ? 30.900 31.174 11.395 1.00 52.19 179 PRO A N 1
ATOM 1475 C CA . PRO A 1 180 ? 29.819 32.140 11.396 1.00 50.73 179 PRO A CA 1
ATOM 1476 C C . PRO A 1 180 ? 29.160 32.169 12.769 1.00 49.39 179 PRO A C 1
ATOM 1477 O O . PRO A 1 180 ? 28.942 31.120 13.434 1.00 41.64 179 PRO A O 1
ATOM 1481 N N . THR A 1 181 ? 28.916 33.405 13.176 1.00 51.22 180 THR A N 1
ATOM 1482 C CA . THR A 1 181 ? 28.323 33.724 14.429 1.00 54.83 180 THR A CA 1
ATOM 1483 C C . THR A 1 181 ? 26.822 33.853 14.179 1.00 56.48 180 THR A C 1
ATOM 1484 O O . THR A 1 181 ? 26.393 33.862 13.038 1.00 55.78 180 THR A O 1
ATOM 1488 N N . LYS A 1 182 ? 26.031 33.933 15.239 1.00 60.25 181 LYS A N 1
ATOM 1489 C CA . LYS A 1 182 ? 24.581 33.957 15.115 1.00 64.07 181 LYS A CA 1
ATOM 1490 C C . LYS A 1 182 ? 24.083 35.318 14.648 1.00 68.06 181 LYS A C 1
ATOM 1491 O O . LYS A 1 182 ? 24.838 36.298 14.672 1.00 69.49 181 LYS A O 1
ATOM 1497 N N . HIS A 1 183 ? 22.819 35.350 14.208 1.00 72.65 182 HIS A N 1
ATOM 1498 C CA . HIS A 1 183 ? 22.131 36.577 13.772 1.00 75.43 182 HIS A CA 1
ATOM 1499 C C . HIS A 1 183 ? 22.227 37.691 14.828 1.00 77.72 182 HIS A C 1
ATOM 1500 O O . HIS A 1 183 ? 21.704 37.559 15.945 1.00 78.39 182 HIS A O 1
ATOM 1502 N N . GLY A 1 184 ? 22.925 38.769 14.471 1.00 79.33 183 GLY A N 1
ATOM 1503 C CA . GLY A 1 184 ? 23.077 39.935 15.337 1.00 80.15 183 GLY A CA 1
ATOM 1504 C C . GLY A 1 184 ? 23.834 39.727 16.636 1.00 81.41 183 GLY A C 1
ATOM 1505 O O . GLY A 1 184 ? 23.561 40.416 17.622 1.00 82.13 183 GLY A O 1
ATOM 1506 N N . ILE A 1 185 ? 24.779 38.787 16.660 1.00 82.17 184 ILE A N 1
ATOM 1507 C CA . ILE A 1 185 ? 25.588 38.581 17.855 1.00 82.27 184 ILE A CA 1
ATOM 1508 C C . ILE A 1 185 ? 26.375 39.893 18.075 1.00 84.04 184 ILE A C 1
ATOM 1509 O O . ILE A 1 185 ? 27.177 40.287 17.222 1.00 84.59 184 ILE A O 1
ATOM 1511 N N . ARG A 1 186 ? 26.096 40.582 19.189 1.00 85.35 185 ARG A N 1
ATOM 1512 C CA . ARG A 1 186 ? 26.733 41.871 19.526 1.00 85.46 185 ARG A CA 1
ATOM 1513 C C . ARG A 1 186 ? 28.215 41.718 19.882 1.00 85.47 185 ARG A C 1
ATOM 1514 O O . ARG A 1 186 ? 29.091 41.800 19.014 1.00 83.54 185 ARG A O 1
ATOM 1516 N N . PHE A 1 189 ? 35.724 42.031 21.312 1.00 76.75 188 PHE A N 1
ATOM 1517 C CA . PHE A 1 189 ? 36.835 42.603 22.094 1.00 75.79 188 PHE A CA 1
ATOM 1518 C C . PHE A 1 189 ? 37.187 44.054 21.638 1.00 76.56 188 PHE A C 1
ATOM 1519 O O . PHE A 1 189 ? 38.383 44.455 21.586 1.00 77.67 188 PHE A O 1
ATOM 1527 N N . TYR A 1 190 ? 36.108 44.806 21.338 1.00 74.65 189 TYR A N 1
ATOM 1528 C CA . TYR A 1 190 ? 36.108 46.232 20.919 1.00 72.58 189 TYR A CA 1
ATOM 1529 C C . TYR A 1 190 ? 34.645 46.763 20.716 1.00 71.16 189 TYR A C 1
ATOM 1530 O O . TYR A 1 190 ? 33.709 45.968 20.464 1.00 69.87 189 TYR A O 1
ATOM 1539 N N . THR A 1 191 ? 34.451 48.089 20.840 1.00 70.11 190 THR A N 1
ATOM 1540 C CA . THR A 1 191 ? 33.185 48.761 20.406 1.00 68.45 190 THR A CA 1
ATOM 1541 C C . THR A 1 191 ? 33.487 49.460 19.085 1.00 62.38 190 THR A C 1
ATOM 1542 O O . THR A 1 191 ? 34.378 50.312 19.038 1.00 63.27 190 THR A O 1
ATOM 1546 N N . PRO A 1 192 ? 32.763 49.104 18.010 1.00 55.70 191 PRO A N 1
ATOM 1547 C CA . PRO A 1 192 ? 33.089 49.637 16.679 1.00 51.91 191 PRO A CA 1
ATOM 1548 C C . PRO A 1 192 ? 33.127 51.152 16.570 1.00 50.10 191 PRO A C 1
ATOM 1549 O O . PRO A 1 192 ? 32.150 51.802 16.887 1.00 49.32 191 PRO A O 1
ATOM 1553 N N . GLU A 1 193 ? 34.251 51.703 16.123 1.00 47.40 192 GLU A N 1
ATOM 1554 C CA . GLU A 1 193 ? 34.371 53.144 15.899 1.00 46.27 192 GLU A CA 1
ATOM 1555 C C . GLU A 1 193 ? 33.713 53.578 14.574 1.00 44.09 192 GLU A C 1
ATOM 1556 O O . GLU A 1 193 ? 33.351 54.749 14.417 1.00 43.16 192 GLU A O 1
ATOM 1562 N N . VAL A 1 194 ? 33.599 52.647 13.618 1.00 41.14 193 VAL A N 1
ATOM 1563 C CA . VAL A 1 194 ? 32.961 52.898 12.331 1.00 40.48 193 VAL A CA 1
ATOM 1564 C C . VAL A 1 194 ? 31.980 51.766 12.075 1.00 39.67 193 VAL A C 1
ATOM 1565 O O . VAL A 1 194 ? 32.143 50.676 12.597 1.00 40.57 193 VAL A O 1
ATOM 1569 N N . ASN A 1 195 ? 30.951 52.050 11.289 1.00 39.59 194 ASN A N 1
ATOM 1570 C CA . ASN A 1 195 ? 29.862 51.104 11.023 1.00 42.43 194 ASN A CA 1
ATOM 1571 C C . ASN A 1 195 ? 29.633 50.885 9.556 1.00 40.64 194 ASN A C 1
ATOM 1572 O O . ASN A 1 195 ? 28.771 50.109 9.199 1.00 41.32 194 ASN A O 1
ATOM 1577 N N . SER A 1 196 ? 30.400 51.569 8.707 1.00 40.47 195 SER A N 1
ATOM 1578 C CA . SER A 1 196 ? 30.318 51.384 7.256 1.00 38.73 195 SER A CA 1
ATOM 1579 C C . SER A 1 196 ? 31.646 51.739 6.605 1.00 35.66 195 SER A C 1
ATOM 1580 O O . SER A 1 196 ? 32.515 52.324 7.250 1.00 35.31 195 SER A O 1
ATOM 1583 N N . ILE A 1 197 ? 31.805 51.376 5.337 1.00 34.59 196 ILE A N 1
ATOM 1584 C CA . ILE A 1 197 ? 33.000 51.727 4.582 1.00 36.16 196 ILE A CA 1
ATOM 1585 C C . ILE A 1 197 ? 33.140 53.255 4.410 1.00 37.68 196 ILE A C 1
ATOM 1586 O O . ILE A 1 197 ? 34.246 53.783 4.505 1.00 40.23 196 ILE A O 1
ATOM 1591 N N . GLU A 1 198 ? 32.033 53.966 4.144 1.00 36.13 197 GLU A N 1
ATOM 1592 C CA . GLU A 1 198 ? 32.067 55.424 3.947 1.00 35.93 197 GLU A CA 1
ATOM 1593 C C . GLU A 1 198 ? 32.573 56.128 5.212 1.00 34.60 197 GLU A C 1
ATOM 1594 O O . GLU A 1 198 ? 33.379 57.061 5.156 1.00 35.85 197 GLU A O 1
ATOM 1596 N N . GLU A 1 199 ? 32.091 55.666 6.354 1.00 36.05 198 GLU A N 1
ATOM 1597 C CA . GLU A 1 199 ? 32.447 56.217 7.655 1.00 37.23 198 GLU A CA 1
ATOM 1598 C C . GLU A 1 199 ? 33.934 55.980 7.967 1.00 34.97 198 GLU A C 1
ATOM 1599 O O . GLU A 1 199 ? 34.602 56.807 8.579 1.00 34.01 198 GLU A O 1
ATOM 1613 N N . GLU A 1 201 ? 36.393 55.941 5.799 1.00 32.90 200 GLU A N 1
ATOM 1614 C CA . GLU A 1 201 ? 37.130 56.925 5.053 1.00 33.82 200 GLU A CA 1
ATOM 1615 C C . GLU A 1 201 ? 36.800 58.311 5.579 1.00 36.92 200 GLU A C 1
ATOM 1616 O O . GLU A 1 201 ? 37.670 59.165 5.620 1.00 37.89 200 GLU A O 1
ATOM 1622 N N . ALA A 1 202 ? 35.547 58.554 5.970 1.00 35.52 201 ALA A N 1
ATOM 1623 C CA . ALA A 1 202 ? 35.154 59.882 6.430 1.00 33.44 201 ALA A CA 1
ATOM 1624 C C . ALA A 1 202 ? 35.887 60.212 7.712 1.00 33.98 201 ALA A C 1
ATOM 1625 O O . ALA A 1 202 ? 36.431 61.301 7.869 1.00 35.59 201 ALA A O 1
ATOM 1627 N N . LYS A 1 203 ? 35.887 59.275 8.646 1.00 35.02 202 LYS A N 1
ATOM 1628 C CA . LYS A 1 203 ? 36.568 59.471 9.919 1.00 34.99 202 LYS A CA 1
ATOM 1629 C C . LYS A 1 203 ? 38.064 59.158 9.918 1.00 35.06 202 LYS A C 1
ATOM 1630 O O . LYS A 1 203 ? 38.757 59.510 10.867 1.00 34.99 202 LYS A O 1
ATOM 1636 N N . GLY A 1 204 ? 38.562 58.467 8.898 1.00 35.83 203 GLY A N 1
ATOM 1637 C CA . GLY A 1 204 ? 39.967 58.106 8.839 1.00 34.20 203 GLY A CA 1
ATOM 1638 C C . GLY A 1 204 ? 40.363 57.093 9.898 1.00 32.31 203 GLY A C 1
ATOM 1639 O O . GLY A 1 204 ? 41.389 57.252 10.517 1.00 32.93 203 GLY A O 1
ATOM 1640 N N . ILE A 1 205 ? 39.523 56.074 10.110 1.00 32.38 204 ILE A N 1
ATOM 1641 C CA . ILE A 1 205 ? 39.754 55.024 11.102 1.00 31.50 204 ILE A CA 1
ATOM 1642 C C . ILE A 1 205 ? 39.631 53.748 10.318 1.00 28.87 204 ILE A C 1
ATOM 1643 O O . ILE A 1 205 ? 38.532 53.415 9.890 1.00 30.79 204 ILE A O 1
ATOM 1648 N N . TYR A 1 206 ? 40.758 53.073 10.093 1.00 27.10 205 TYR A N 1
ATOM 1649 C CA . TYR A 1 206 ? 40.823 51.942 9.192 1.00 24.72 205 TYR A CA 1
ATOM 1650 C C . TYR A 1 206 ? 41.031 50.634 9.868 1.00 25.63 205 TYR A C 1
ATOM 1651 O O . TYR A 1 206 ? 40.767 49.599 9.244 1.00 24.76 205 TYR A O 1
ATOM 1660 N N . VAL A 1 207 ? 41.446 50.672 11.137 1.00 26.24 206 VAL A N 1
ATOM 1661 C CA . VAL A 1 207 ? 41.848 49.492 11.877 1.00 25.98 206 VAL A CA 1
ATOM 1662 C C . VAL A 1 207 ? 41.261 49.461 13.289 1.00 27.01 206 VAL A C 1
ATOM 1663 O O . VAL A 1 207 ? 40.903 50.499 13.838 1.00 28.29 206 VAL A O 1
ATOM 1667 N N . ILE A 1 208 ? 41.174 48.252 13.847 1.00 26.84 207 ILE A N 1
ATOM 1668 C CA . ILE A 1 208 ? 40.787 47.987 15.217 1.00 29.54 207 ILE A CA 1
ATOM 1669 C C . ILE A 1 208 ? 42.105 47.629 15.947 1.00 27.50 207 ILE A C 1
ATOM 1670 O O . ILE A 1 208 ? 42.803 46.709 15.540 1.00 24.64 207 ILE A O 1
ATOM 1675 N N . PRO A 1 209 ? 42.457 48.369 16.992 1.00 27.24 208 PRO A N 1
ATOM 1676 C CA . PRO A 1 209 ? 43.663 48.055 17.713 1.00 27.84 208 PRO A CA 1
ATOM 1677 C C . PRO A 1 209 ? 43.460 46.912 18.728 1.00 28.65 208 PRO A C 1
ATOM 1678 O O . PRO A 1 209 ? 42.416 46.784 19.368 1.00 29.31 208 PRO A O 1
ATOM 1682 N N . SER A 1 210 ? 44.488 46.112 18.886 1.00 25.50 209 SER A N 1
ATOM 1683 C CA . SER A 1 210 ? 44.496 45.066 19.867 1.00 25.71 209 SER A CA 1
ATOM 1684 C C . SER A 1 210 ? 44.701 45.669 21.250 1.00 25.58 209 SER A C 1
ATOM 1685 O O . SER A 1 210 ? 45.355 46.673 21.380 1.00 28.59 209 SER A O 1
ATOM 1688 N N . ARG A 1 211 ? 44.156 45.021 22.277 1.00 30.40 210 ARG A N 1
ATOM 1689 C CA . ARG A 1 211 ? 44.436 45.387 23.682 1.00 32.03 210 ARG A CA 1
ATOM 1690 C C . ARG A 1 211 ? 45.706 44.683 24.192 1.00 29.78 210 ARG A C 1
ATOM 1691 O O . ARG A 1 211 ? 46.157 44.941 25.297 1.00 28.25 210 ARG A O 1
ATOM 1699 N N . GLY A 1 212 ? 46.279 43.822 23.352 1.00 27.90 211 GLY A N 1
ATOM 1700 C CA . GLY A 1 212 ? 47.603 43.253 23.549 1.00 24.95 211 GLY A CA 1
ATOM 1701 C C . GLY A 1 212 ? 48.519 43.800 22.439 1.00 24.95 211 GLY A C 1
ATOM 1702 O O . GLY A 1 212 ? 48.350 44.920 21.971 1.00 26.84 211 GLY A O 1
ATOM 1703 N N . GLY A 1 213 ? 49.501 43.036 22.057 1.00 25.46 212 GLY A N 1
ATOM 1704 C CA . GLY A 1 213 ? 50.393 43.452 20.963 1.00 26.62 212 GLY A CA 1
ATOM 1705 C C . GLY A 1 213 ? 51.471 44.413 21.388 1.00 27.16 212 GLY A C 1
ATOM 1706 O O . GLY A 1 213 ? 51.644 44.713 22.582 1.00 25.54 212 GLY A O 1
ATOM 1707 N N . PRO A 1 214 ? 52.249 44.893 20.418 1.00 28.07 213 PRO A N 1
ATOM 1708 C CA . PRO A 1 214 ? 53.434 45.630 20.796 1.00 26.79 213 PRO A CA 1
ATOM 1709 C C . PRO A 1 214 ? 53.159 46.967 21.448 1.00 26.00 213 PRO A C 1
ATOM 1710 O O . PRO A 1 214 ? 54.064 47.539 22.033 1.00 26.97 213 PRO A O 1
ATOM 1714 N N . ASN A 1 215 ? 51.948 47.478 21.297 1.00 24.05 214 ASN A N 1
ATOM 1715 C CA . ASN A 1 215 ? 51.612 48.787 21.868 1.00 26.14 214 ASN A CA 1
ATOM 1716 C C . ASN A 1 215 ? 51.047 48.718 23.310 1.00 25.40 214 ASN A C 1
ATOM 1717 O O . ASN A 1 215 ? 50.782 49.758 23.938 1.00 24.46 214 ASN A O 1
ATOM 1722 N N . ASN A 1 216 ? 50.929 47.488 23.821 1.00 26.99 215 ASN A N 1
ATOM 1723 C CA . ASN A 1 216 ? 50.446 47.180 25.180 1.00 26.04 215 ASN A CA 1
ATOM 1724 C C . ASN A 1 216 ? 51.389 46.247 25.975 1.00 23.11 215 ASN A C 1
ATOM 1725 O O . ASN A 1 216 ? 51.079 45.054 26.247 1.00 23.79 215 ASN A O 1
ATOM 1730 N N . PRO A 1 217 ? 52.543 46.770 26.360 1.00 22.21 216 PRO A N 1
ATOM 1731 C CA . PRO A 1 217 ? 53.540 45.986 27.127 1.00 23.53 216 PRO A CA 1
ATOM 1732 C C . PRO A 1 217 ? 53.113 45.572 28.571 1.00 25.32 216 PRO A C 1
ATOM 1733 O O . PRO A 1 217 ? 53.835 44.796 29.195 1.00 26.78 216 PRO A O 1
ATOM 1737 N N . ILE A 1 218 ? 51.941 46.052 29.031 1.00 26.61 217 ILE A N 1
ATOM 1738 C CA . ILE A 1 218 ? 51.356 45.704 30.312 1.00 23.57 217 ILE A CA 1
ATOM 1739 C C . ILE A 1 218 ? 51.309 44.219 30.548 1.00 25.26 217 ILE A C 1
ATOM 1740 O O . ILE A 1 218 ? 51.616 43.762 31.647 1.00 24.69 217 ILE A O 1
ATOM 1745 N N . TRP A 1 219 ? 50.987 43.436 29.533 1.00 24.83 218 TRP A N 1
ATOM 1746 C CA . TRP A 1 219 ? 50.873 41.975 29.732 1.00 24.67 218 TRP A CA 1
ATOM 1747 C C . TRP A 1 219 ? 52.208 41.335 30.095 1.00 24.66 218 TRP A C 1
ATOM 1748 O O . TRP A 1 219 ? 52.323 40.590 31.072 1.00 25.61 218 TRP A O 1
ATOM 1759 N N . SER A 1 220 ? 53.234 41.664 29.330 1.00 25.24 219 SER A N 1
ATOM 1760 C CA . SER A 1 220 ? 54.577 41.180 29.618 1.00 25.48 219 SER A CA 1
ATOM 1761 C C . SER A 1 220 ? 55.106 41.671 30.988 1.00 24.87 219 SER A C 1
ATOM 1762 O O . SER A 1 220 ? 55.754 40.917 31.694 1.00 27.05 219 SER A O 1
ATOM 1765 N N . TYR A 1 221 ? 54.866 42.939 31.332 1.00 24.67 220 TYR A N 1
ATOM 1766 C CA . TYR A 1 221 ? 55.286 43.485 32.615 1.00 25.95 220 TYR A CA 1
ATOM 1767 C C . TYR A 1 221 ? 54.637 42.689 33.750 1.00 26.03 220 TYR A C 1
ATOM 1768 O O . TYR A 1 221 ? 55.298 42.349 34.710 1.00 26.27 220 TYR A O 1
ATOM 1777 N N . ALA A 1 222 ? 53.347 42.402 33.608 1.00 25.24 221 ALA A N 1
ATOM 1778 C CA . ALA A 1 222 ? 52.532 41.717 34.625 1.00 25.65 221 ALA A CA 1
ATOM 1779 C C . ALA A 1 222 ? 52.858 40.236 34.765 1.00 26.28 221 ALA A C 1
ATOM 1780 O O . ALA A 1 222 ? 52.735 39.671 35.851 1.00 24.75 221 ALA A O 1
ATOM 1782 N N . LEU A 1 223 ? 53.361 39.601 33.716 1.00 27.08 222 LEU A N 1
ATOM 1783 C CA . LEU A 1 223 ? 53.781 38.211 33.844 1.00 25.76 222 LEU A CA 1
ATOM 1784 C C . LEU A 1 223 ? 55.001 38.130 34.733 1.00 29.00 222 LEU A C 1
ATOM 1785 O O . LEU A 1 223 ? 55.119 37.213 35.523 1.00 28.09 222 LEU A O 1
ATOM 1790 N N . ALA A 1 224 ? 55.941 39.046 34.548 1.00 25.40 223 ALA A N 1
ATOM 1791 C CA . ALA A 1 224 ? 57.173 39.067 35.336 1.00 26.20 223 ALA A CA 1
ATOM 1792 C C . ALA A 1 224 ? 56.953 39.645 36.714 1.00 25.76 223 ALA A C 1
ATOM 1793 O O . ALA A 1 224 ? 57.652 39.237 37.605 1.00 23.98 223 ALA A O 1
ATOM 1795 N N . ASN A 1 225 ? 55.986 40.555 36.878 1.00 24.82 224 ASN A N 1
ATOM 1796 C CA . ASN A 1 225 ? 55.722 41.271 38.120 1.00 25.64 224 ASN A CA 1
ATOM 1797 C C . ASN A 1 225 ? 54.242 41.214 38.517 1.00 23.06 224 ASN A C 1
ATOM 1798 O O . ASN A 1 225 ? 53.525 42.259 38.524 1.00 25.54 224 ASN A O 1
ATOM 1803 N N . PRO A 1 226 ? 53.754 39.990 38.755 1.00 23.26 225 PRO A N 1
ATOM 1804 C CA . PRO A 1 226 ? 52.297 39.773 38.874 1.00 25.06 225 PRO A CA 1
ATOM 1805 C C . PRO A 1 226 ? 51.596 40.335 40.098 1.00 25.01 225 PRO A C 1
ATOM 1806 O O . PRO A 1 226 ? 50.385 40.478 40.102 1.00 24.26 225 PRO A O 1
ATOM 1810 N N . ASP A 1 227 ? 52.376 40.665 41.117 1.00 24.17 226 ASP A N 1
ATOM 1811 C CA . ASP A 1 227 ? 51.844 41.129 42.365 1.00 25.85 226 ASP A CA 1
ATOM 1812 C C . ASP A 1 227 ? 51.925 42.649 42.519 1.00 24.09 226 ASP A C 1
ATOM 1813 O O . ASP A 1 227 ? 51.585 43.217 43.579 1.00 23.51 226 ASP A O 1
ATOM 1826 N N . PRO A 1 229 ? 50.783 46.550 41.928 1.00 26.30 228 PRO A N 1
ATOM 1827 C CA . PRO A 1 229 ? 49.457 47.127 42.033 1.00 29.95 228 PRO A CA 1
ATOM 1828 C C . PRO A 1 229 ? 48.594 47.050 40.787 1.00 28.91 228 PRO A C 1
ATOM 1829 O O . PRO A 1 229 ? 49.068 47.184 39.669 1.00 27.19 228 PRO A O 1
ATOM 1833 N N . SER A 1 230 ? 47.300 46.871 41.004 1.00 28.83 229 SER A N 1
ATOM 1834 C CA . SER A 1 230 ? 46.346 46.864 39.912 1.00 26.27 229 SER A CA 1
ATOM 1835 C C . SER A 1 230 ? 45.998 48.280 39.448 1.00 30.15 229 SER A C 1
ATOM 1836 O O . SER A 1 230 ? 45.699 49.148 40.264 1.00 28.43 229 SER A O 1
ATOM 1839 N N . PRO A 1 231 ? 46.027 48.535 38.140 1.00 32.60 230 PRO A N 1
ATOM 1840 C CA . PRO A 1 231 ? 45.506 49.838 37.674 1.00 34.03 230 PRO A CA 1
ATOM 1841 C C . PRO A 1 231 ? 44.021 50.090 38.033 1.00 37.79 230 PRO A C 1
ATOM 1842 O O . PRO A 1 231 ? 43.591 51.234 38.088 1.00 39.17 230 PRO A O 1
ATOM 1846 N N . ASP A 1 232 ? 43.248 49.027 38.236 1.00 36.54 231 ASP A N 1
ATOM 1847 C CA . ASP A 1 232 ? 41.852 49.111 38.705 1.00 34.31 231 ASP A CA 1
ATOM 1848 C C . ASP A 1 232 ? 41.848 48.661 40.164 1.00 35.14 231 ASP A C 1
ATOM 1849 O O . ASP A 1 232 ? 42.110 47.508 40.481 1.00 33.39 231 ASP A O 1
ATOM 1854 N N . PRO A 1 233 ? 41.554 49.589 41.074 1.00 37.94 232 PRO A N 1
ATOM 1855 C CA . PRO A 1 233 ? 41.712 49.357 42.506 1.00 38.15 232 PRO A CA 1
ATOM 1856 C C . PRO A 1 233 ? 40.749 48.342 43.120 1.00 37.21 232 PRO A C 1
ATOM 1857 O O . PRO A 1 233 ? 40.923 47.965 44.263 1.00 34.84 232 PRO A O 1
ATOM 1861 N N . LYS A 1 234 ? 39.762 47.894 42.358 1.00 35.65 233 LYS A N 1
ATOM 1862 C CA . LYS A 1 234 ? 38.951 46.739 42.736 1.00 36.95 233 LYS A CA 1
ATOM 1863 C C . LYS A 1 234 ? 39.782 45.449 42.946 1.00 33.97 233 LYS A C 1
ATOM 1864 O O . LYS A 1 234 ? 39.386 44.581 43.722 1.00 36.27 233 LYS A O 1
ATOM 1868 N N . TYR A 1 235 ? 40.954 45.333 42.324 1.00 29.29 234 TYR A N 1
ATOM 1869 C CA . TYR A 1 235 ? 41.742 44.105 42.386 1.00 26.02 234 TYR A CA 1
ATOM 1870 C C . TYR A 1 235 ? 42.960 44.298 43.239 1.00 28.61 234 TYR A C 1
ATOM 1871 O O . TYR A 1 235 ? 43.464 45.409 43.360 1.00 28.56 234 TYR A O 1
ATOM 1880 N N . LYS A 1 236 ? 43.465 43.194 43.766 1.00 27.54 235 LYS A N 1
ATOM 1881 C CA . LYS A 1 236 ? 44.620 43.216 44.643 1.00 29.39 235 LYS A CA 1
ATOM 1882 C C . LYS A 1 236 ? 45.919 43.330 43.866 1.00 28.81 235 LYS A C 1
ATOM 1883 O O . LYS A 1 236 ? 46.910 43.785 44.411 1.00 31.20 235 LYS A O 1
ATOM 1889 N N . SER A 1 237 ? 45.967 42.865 42.614 1.00 26.05 236 SER A N 1
ATOM 1890 C CA . SER A 1 237 ? 47.207 42.924 41.866 1.00 24.78 236 SER A CA 1
ATOM 1891 C C . SER A 1 237 ? 46.952 43.114 40.392 1.00 26.13 236 SER A C 1
ATOM 1892 O O . SER A 1 237 ? 45.854 42.896 39.922 1.00 25.85 236 SER A O 1
ATOM 1895 N N . ILE A 1 238 ? 48.000 43.504 39.676 1.00 25.01 237 ILE A N 1
ATOM 1896 C CA . ILE A 1 238 ? 47.906 43.661 38.234 1.00 25.81 237 ILE A CA 1
ATOM 1897 C C . ILE A 1 238 ? 47.529 42.359 37.528 1.00 23.60 237 ILE A C 1
ATOM 1898 O O . ILE A 1 238 ? 46.748 42.339 36.551 1.00 24.59 237 ILE A O 1
ATOM 1903 N N . SER A 1 239 ? 48.110 41.261 37.974 1.00 24.89 238 SER A N 1
ATOM 1904 C CA . SER A 1 239 ? 47.803 39.990 37.333 1.00 22.78 238 SER A CA 1
ATOM 1905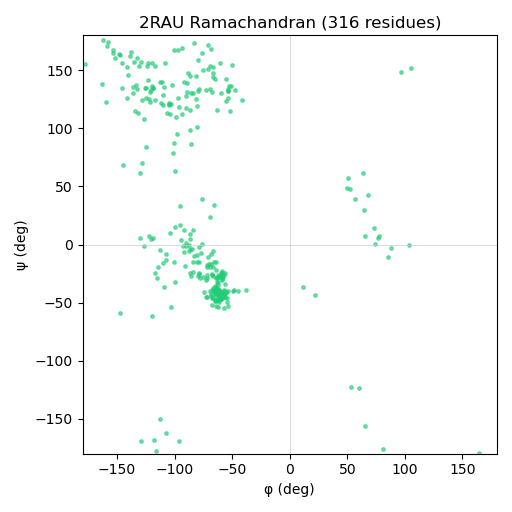 C C . SER A 1 239 ? 46.379 39.580 37.565 1.00 23.79 238 SER A C 1
ATOM 1906 O O . SER A 1 239 ? 45.774 38.995 36.686 1.00 24.56 238 SER A O 1
ATOM 1909 N N . ASP A 1 240 ? 45.867 39.844 38.760 1.00 24.03 239 ASP A N 1
ATOM 1910 C CA . ASP A 1 240 ? 44.472 39.590 39.097 1.00 23.73 239 ASP A CA 1
ATOM 1911 C C . ASP A 1 240 ? 43.512 40.343 38.157 1.00 22.64 239 ASP A C 1
ATOM 1912 O O . ASP A 1 240 ? 42.511 39.786 37.677 1.00 23.71 239 ASP A O 1
ATOM 1917 N N . PHE A 1 241 ? 43.831 41.618 37.940 1.00 26.51 240 PHE A N 1
ATOM 1918 C CA . PHE A 1 241 ? 43.078 42.523 37.068 1.00 24.61 240 PHE A CA 1
ATOM 1919 C C . PHE A 1 241 ? 43.065 42.023 35.634 1.00 21.98 240 PHE A C 1
ATOM 1920 O O . PHE A 1 241 ? 41.981 41.876 35.018 1.00 23.19 240 PHE A O 1
ATOM 1928 N N . LEU A 1 242 ? 44.234 41.644 35.111 1.00 22.38 241 LEU A N 1
ATOM 1929 C CA . LEU A 1 242 ? 44.350 41.222 33.726 1.00 21.30 241 LEU A CA 1
ATOM 1930 C C . LEU A 1 242 ? 43.660 39.898 33.514 1.00 24.47 241 LEU A C 1
ATOM 1931 O O . LEU A 1 242 ? 42.909 39.735 32.554 1.00 27.50 241 LEU A O 1
ATOM 1944 N N . ASP A 1 244 ? 41.219 38.624 35.375 1.00 25.50 243 ASP A N 1
ATOM 1945 C CA . ASP A 1 244 ? 39.783 38.825 35.499 1.00 25.13 243 ASP A CA 1
ATOM 1946 C C . ASP A 1 244 ? 39.202 39.552 34.256 1.00 26.63 243 ASP A C 1
ATOM 1947 O O . ASP A 1 244 ? 38.018 39.337 33.916 1.00 23.32 243 ASP A O 1
ATOM 1952 N N A SER A 1 245 ? 39.995 40.403 33.591 0.50 26.59 244 SER A N 1
ATOM 1953 N N B SER A 1 245 ? 40.006 40.395 33.604 0.50 27.07 244 SER A N 1
ATOM 1954 C CA A SER A 1 245 ? 39.498 41.048 32.366 0.50 26.95 244 SER A CA 1
ATOM 1955 C CA B SER A 1 245 ? 39.557 41.047 32.373 0.50 27.96 244 SER A CA 1
ATOM 1956 C C A SER A 1 245 ? 39.262 40.003 31.270 0.50 28.48 244 SER A C 1
ATOM 1957 C C B SER A 1 245 ? 39.277 40.013 31.279 0.50 28.93 244 SER A C 1
ATOM 1958 O O A SER A 1 245 ? 38.301 40.124 30.502 0.50 27.05 244 SER A O 1
ATOM 1959 O O B SER A 1 245 ? 38.306 40.149 30.526 0.50 27.47 244 SER A O 1
ATOM 1964 N N . LEU A 1 246 ? 40.121 38.977 31.215 1.00 25.97 245 LEU A N 1
ATOM 1965 C CA . LEU A 1 246 ? 39.911 37.852 30.304 1.00 26.00 245 LEU A CA 1
ATOM 1966 C C . LEU A 1 246 ? 38.686 37.010 30.688 1.00 24.79 245 LEU A C 1
ATOM 1967 O O . LEU A 1 246 ? 37.962 36.540 29.847 1.00 24.54 245 LEU A O 1
ATOM 1972 N N . TYR A 1 247 ? 38.468 36.815 31.982 1.00 24.03 246 TYR A N 1
ATOM 1973 C CA . TYR A 1 247 ? 37.320 36.080 32.447 1.00 22.89 246 TYR A CA 1
ATOM 1974 C C . TYR A 1 247 ? 36.024 36.745 32.069 1.00 22.04 246 TYR A C 1
ATOM 1975 O O . TYR A 1 247 ? 35.098 36.087 31.598 1.00 25.54 246 TYR A O 1
ATOM 1984 N N . VAL A 1 248 ? 35.958 38.048 32.313 1.00 24.03 247 VAL A N 1
ATOM 1985 C CA . VAL A 1 248 ? 34.739 38.823 32.109 1.00 24.63 247 VAL A CA 1
ATOM 1986 C C . VAL A 1 248 ? 34.313 38.825 30.628 1.00 27.64 247 VAL A C 1
ATOM 1987 O O . VAL A 1 248 ? 33.147 38.811 30.360 1.00 26.23 247 VAL A O 1
ATOM 1991 N N . THR A 1 249 ? 35.279 38.769 29.715 1.00 27.02 248 THR A N 1
ATOM 1992 C CA . THR A 1 249 ? 35.048 38.695 28.260 1.00 28.45 248 THR A CA 1
ATOM 1993 C C . THR A 1 249 ? 34.863 37.284 27.702 1.00 30.23 248 THR A C 1
ATOM 1994 O O . THR A 1 249 ? 34.701 37.121 26.492 1.00 32.04 248 THR A O 1
ATOM 1998 N N . GLY A 1 250 ? 34.830 36.271 28.562 1.00 26.40 249 GLY A N 1
ATOM 1999 C CA . GLY A 1 250 ? 34.690 34.888 28.118 1.00 24.60 249 GLY A CA 1
ATOM 2000 C C . GLY A 1 250 ? 35.932 34.302 27.466 1.00 24.64 249 GLY A C 1
ATOM 2001 O O . GLY A 1 250 ? 35.882 33.253 26.868 1.00 25.49 249 GLY A O 1
ATOM 2002 N N . SER A 1 251 ? 37.062 34.971 27.632 1.00 23.97 250 SER A N 1
ATOM 2003 C CA . SER A 1 251 ? 38.342 34.561 27.033 1.00 25.47 250 SER A CA 1
ATOM 2004 C C . SER A 1 251 ? 39.147 33.504 27.807 1.00 26.01 250 SER A C 1
ATOM 2005 O O . SER A 1 251 ? 40.011 32.840 27.247 1.00 25.19 250 SER A O 1
ATOM 2008 N N . ALA A 1 252 ? 38.912 33.416 29.116 1.00 26.25 251 ALA A N 1
ATOM 2009 C CA . ALA A 1 252 ? 39.617 32.506 30.001 1.00 25.78 251 ALA A CA 1
ATOM 2010 C C . ALA A 1 252 ? 38.728 32.111 31.196 1.00 25.40 251 ALA A C 1
ATOM 2011 O O . ALA A 1 252 ? 37.728 32.766 31.493 1.00 23.40 251 ALA A O 1
ATOM 2013 N N . ASN A 1 253 ? 39.081 30.997 31.844 1.00 28.98 252 ASN A N 1
ATOM 2014 C CA . ASN A 1 253 ? 38.500 30.546 33.120 1.00 23.44 252 ASN A CA 1
ATOM 2015 C C . ASN A 1 253 ? 39.640 30.345 34.127 1.00 25.99 252 ASN A C 1
ATOM 2016 O O . ASN A 1 253 ? 40.084 29.214 34.307 1.00 27.07 252 ASN A O 1
ATOM 2021 N N . PRO A 1 254 ? 40.090 31.438 34.805 1.00 23.87 253 PRO A N 1
ATOM 2022 C CA . PRO A 1 254 ? 41.136 31.312 35.771 1.00 25.01 253 PRO A CA 1
ATOM 2023 C C . PRO A 1 254 ? 40.762 30.616 37.059 1.00 25.56 253 PRO A C 1
ATOM 2024 O O . PRO A 1 254 ? 41.665 30.345 37.855 1.00 30.53 253 PRO A O 1
ATOM 2028 N N . TYR A 1 255 ? 39.468 30.371 37.301 1.00 25.18 254 TYR A N 1
ATOM 2029 C CA . TYR A 1 255 ? 38.980 30.005 38.649 1.00 24.34 254 TYR A CA 1
ATOM 2030 C C . TYR A 1 255 ? 38.560 28.565 38.828 1.00 26.93 254 TYR A C 1
ATOM 2031 O O . TYR A 1 255 ? 38.351 28.121 39.973 1.00 28.58 254 TYR A O 1
ATOM 2040 N N . ASP A 1 256 ? 38.419 27.866 37.702 1.00 24.13 255 ASP A N 1
ATOM 2041 C CA . ASP A 1 256 ? 38.025 26.486 37.704 1.00 23.50 255 ASP A CA 1
ATOM 2042 C C . ASP A 1 256 ? 38.500 25.904 36.387 1.00 24.45 255 ASP A C 1
ATOM 2043 O O . ASP A 1 256 ? 38.980 26.623 35.536 1.00 22.93 255 ASP A O 1
ATOM 2048 N N . TYR A 1 257 ? 38.343 24.586 36.230 1.00 26.47 256 TYR A N 1
ATOM 2049 C CA . TYR A 1 257 ? 38.776 23.877 35.045 1.00 24.85 256 TYR A CA 1
ATOM 2050 C C . TYR A 1 257 ? 38.303 24.610 33.771 1.00 25.83 256 TYR A C 1
ATOM 2051 O O . TYR A 1 257 ? 37.132 24.918 33.618 1.00 25.26 256 TYR A O 1
ATOM 2060 N N . PRO A 1 258 ? 39.205 24.804 32.795 1.00 24.81 257 PRO A N 1
ATOM 2061 C CA . PRO A 1 258 ? 40.576 24.297 32.701 1.00 26.23 257 PRO A CA 1
ATOM 2062 C C . PRO A 1 258 ? 41.695 25.042 33.385 1.00 27.68 257 PRO A C 1
ATOM 2063 O O . PRO A 1 258 ? 42.835 24.715 33.107 1.00 27.75 257 PRO A O 1
ATOM 2067 N N . TYR A 1 259 ? 41.367 25.998 34.268 1.00 28.15 258 TYR A N 1
ATOM 2068 C CA . TYR A 1 259 ? 42.337 26.685 35.143 1.00 24.91 258 TYR A CA 1
ATOM 2069 C C . TYR A 1 259 ? 43.358 27.482 34.366 1.00 26.45 258 TYR A C 1
ATOM 2070 O O . TYR A 1 259 ? 44.563 27.220 34.412 1.00 26.26 258 TYR A O 1
ATOM 2079 N N . SER A 1 260 ? 42.859 28.457 33.626 1.00 25.68 259 SER A N 1
ATOM 2080 C CA . SER A 1 260 ? 43.686 29.310 32.770 1.00 23.35 259 SER A CA 1
ATOM 2081 C C . SER A 1 260 ? 44.822 29.902 33.590 1.00 23.97 259 SER A C 1
ATOM 2082 O O . SER A 1 260 ? 44.586 30.404 34.715 1.00 22.60 259 SER A O 1
ATOM 2085 N N . LYS A 1 261 ? 46.019 29.889 33.019 1.00 25.96 260 LYS A N 1
ATOM 2086 C CA . LYS A 1 261 ? 47.243 30.415 33.672 1.00 23.65 260 LYS A CA 1
ATOM 2087 C C . LYS A 1 261 ? 47.782 31.622 33.010 1.00 25.00 260 LYS A C 1
ATOM 2088 O O . LYS A 1 261 ? 47.789 31.712 31.797 1.00 25.01 260 LYS A O 1
ATOM 2094 N N . LYS A 1 262 ? 48.240 32.573 33.804 1.00 23.62 261 LYS A N 1
ATOM 2095 C CA . LYS A 1 262 ? 48.914 33.771 33.248 1.00 26.17 261 LYS A CA 1
ATOM 2096 C C . LYS A 1 262 ? 50.100 33.438 32.372 1.00 24.12 261 LYS A C 1
ATOM 2097 O O . LYS A 1 262 ? 50.389 34.154 31.406 1.00 24.26 261 LYS A O 1
ATOM 2103 N N . GLU A 1 263 ? 50.809 32.365 32.712 1.00 25.75 262 GLU A N 1
ATOM 2104 C CA . GLU A 1 263 ? 51.981 31.922 31.961 1.00 28.09 262 GLU A CA 1
ATOM 2105 C C . GLU A 1 263 ? 51.651 31.534 30.520 1.00 28.78 262 GLU A C 1
ATOM 2106 O O . GLU A 1 263 ? 52.520 31.599 29.630 1.00 27.14 262 GLU A O 1
ATOM 2112 N N . ASP A 1 264 ? 50.404 31.125 30.313 1.00 26.95 263 ASP A N 1
ATOM 2113 C CA . ASP A 1 264 ? 49.865 30.799 28.975 1.00 27.45 263 ASP A CA 1
ATOM 2114 C C . ASP A 1 264 ? 49.205 32.025 28.325 1.00 26.00 263 ASP A C 1
ATOM 2115 O O . ASP A 1 264 ? 49.446 32.317 27.144 1.00 25.96 263 ASP A O 1
ATOM 2128 N N . PHE A 1 266 ? 49.219 35.493 29.113 1.00 24.30 265 PHE A N 1
ATOM 2129 C CA . PHE A 1 266 ? 49.923 36.786 28.937 1.00 24.74 265 PHE A CA 1
ATOM 2130 C C . PHE A 1 266 ? 50.815 36.780 27.671 1.00 25.56 265 PHE A C 1
ATOM 2131 O O . PHE A 1 266 ? 50.850 37.803 26.960 1.00 25.28 265 PHE A O 1
ATOM 2139 N N . PRO A 1 267 ? 51.579 35.675 27.427 1.00 25.40 266 PRO A N 1
ATOM 2140 C CA . PRO A 1 267 ? 52.340 35.619 26.165 1.00 24.89 266 PRO A CA 1
ATOM 2141 C C . PRO A 1 267 ? 51.546 35.703 24.887 1.00 25.38 266 PRO A C 1
ATOM 2142 O O . PRO A 1 267 ? 52.049 36.299 23.942 1.00 27.99 266 PRO A O 1
ATOM 2146 N N . ILE A 1 268 ? 50.303 35.208 24.890 1.00 25.06 267 ILE A N 1
ATOM 2147 C CA . ILE A 1 268 ? 49.394 35.280 23.739 1.00 25.35 267 ILE A CA 1
ATOM 2148 C C . ILE A 1 268 ? 49.016 36.724 23.518 1.00 25.02 267 ILE A C 1
ATOM 2149 O O . ILE A 1 268 ? 49.134 37.240 22.426 1.00 23.92 267 ILE A O 1
ATOM 2154 N N . LEU A 1 269 ? 48.551 37.393 24.564 1.00 25.77 268 LEU A N 1
ATOM 2155 C CA . LEU A 1 269 ? 48.144 38.787 24.436 1.00 23.74 268 LEU A CA 1
ATOM 2156 C C . LEU A 1 269 ? 49.322 39.633 23.971 1.00 23.07 268 LEU A C 1
ATOM 2157 O O . LEU A 1 269 ? 49.178 40.493 23.117 1.00 25.43 268 LEU A O 1
ATOM 2162 N N . ALA A 1 270 ? 50.483 39.368 24.554 1.00 25.82 269 ALA A N 1
ATOM 2163 C CA . ALA A 1 270 ? 51.677 40.147 24.264 1.00 25.46 269 ALA A CA 1
ATOM 2164 C C . ALA A 1 270 ? 52.118 40.045 22.788 1.00 24.78 269 ALA A C 1
ATOM 2165 O O . ALA A 1 270 ? 52.697 40.999 22.258 1.00 24.80 269 ALA A O 1
ATOM 2167 N N . SER A 1 271 ? 51.923 38.884 22.174 1.00 26.92 270 SER A N 1
ATOM 2168 C CA . SER A 1 271 ? 52.457 38.581 20.864 1.00 23.91 270 SER A CA 1
ATOM 2169 C C . SER A 1 271 ? 51.518 38.837 19.681 1.00 26.06 270 SER A C 1
ATOM 2170 O O . SER A 1 271 ? 51.861 38.532 18.546 1.00 25.58 270 SER A O 1
ATOM 2173 N N . PHE A 1 272 ? 50.343 39.372 19.944 1.00 24.15 271 PHE A N 1
ATOM 2174 C CA . PHE A 1 272 ? 49.442 39.769 18.875 1.00 25.16 271 PHE A CA 1
ATOM 2175 C C . PHE A 1 272 ? 50.059 40.851 17.963 1.00 26.07 271 PHE A C 1
ATOM 2176 O O . PHE A 1 272 ? 50.910 41.600 18.382 1.00 25.77 271 PHE A O 1
ATOM 2184 N N . ASP A 1 273 ? 49.564 40.918 16.714 1.00 26.12 272 ASP A N 1
ATOM 2185 C CA . ASP A 1 273 ? 49.752 42.073 15.848 1.00 28.16 272 ASP A CA 1
ATOM 2186 C C . ASP A 1 273 ? 48.985 43.273 16.431 1.00 25.29 272 ASP A C 1
ATOM 2187 O O . ASP A 1 273 ? 48.018 43.110 17.136 1.00 25.09 272 ASP A O 1
ATOM 2192 N N . PRO A 1 274 ? 49.437 44.499 16.142 1.00 25.69 273 PRO A N 1
ATOM 2193 C CA . PRO A 1 274 ? 48.779 45.666 16.728 1.00 26.91 273 PRO A CA 1
ATOM 2194 C C . PRO A 1 274 ? 47.394 46.023 16.200 1.00 27.95 273 PRO A C 1
ATOM 2195 O O . PRO A 1 274 ? 46.617 46.662 16.889 1.00 24.99 273 PRO A O 1
ATOM 2199 N N . TYR A 1 275 ? 47.139 45.692 14.941 1.00 27.34 274 TYR A N 1
ATOM 2200 C CA . TYR A 1 275 ? 45.968 46.180 14.221 1.00 26.36 274 TYR A CA 1
ATOM 2201 C C . TYR A 1 275 ? 45.329 45.162 13.310 1.00 25.45 274 TYR A C 1
ATOM 2202 O O . TYR A 1 275 ? 45.993 44.280 12.759 1.00 25.70 274 TYR A O 1
ATOM 2211 N N . TRP A 1 276 ? 44.030 45.351 13.108 1.00 26.24 275 TRP A N 1
ATOM 2212 C CA . TRP A 1 276 ? 43.211 44.487 12.272 1.00 26.59 275 TRP A CA 1
ATOM 2213 C C . TRP A 1 276 ? 42.314 45.384 11.419 1.00 26.34 275 TRP A C 1
ATOM 2214 O O . TRP A 1 276 ? 41.777 46.316 11.922 1.00 24.95 275 TRP A O 1
ATOM 2225 N N . PRO A 1 277 ? 42.179 45.099 10.108 1.00 26.49 276 PRO A N 1
ATOM 2226 C CA . PRO A 1 277 ? 41.375 45.967 9.279 1.00 25.70 276 PRO A CA 1
ATOM 2227 C C . PRO A 1 277 ? 39.891 45.903 9.577 1.00 24.75 276 PRO A C 1
ATOM 2228 O O . PRO A 1 277 ? 39.299 44.817 9.752 1.00 27.42 276 PRO A O 1
ATOM 2232 N N . TYR A 1 278 ? 39.288 47.077 9.672 1.00 25.78 277 TYR A N 1
ATOM 2233 C CA . TYR A 1 278 ? 37.822 47.182 9.746 1.00 25.14 277 TYR A CA 1
ATOM 2234 C C . TYR A 1 278 ? 37.092 46.580 8.545 1.00 26.69 277 TYR A C 1
ATOM 2235 O O . TYR A 1 278 ? 35.951 46.141 8.671 1.00 27.13 277 TYR A O 1
ATOM 2244 N N . ARG A 1 279 ? 37.731 46.593 7.384 1.00 27.70 278 ARG A N 1
ATOM 2245 C CA . ARG A 1 279 ? 37.062 46.242 6.148 1.00 25.62 278 ARG A CA 1
ATOM 2246 C C . ARG A 1 279 ? 36.418 44.826 6.228 1.00 27.96 278 ARG A C 1
ATOM 2247 O O . ARG A 1 279 ? 35.276 44.607 5.789 1.00 30.09 278 ARG A O 1
ATOM 2255 N N . LEU A 1 280 ? 37.111 43.880 6.840 1.00 28.63 279 LEU A N 1
ATOM 2256 C CA . LEU A 1 280 ? 36.600 42.516 6.916 1.00 28.42 279 LEU A CA 1
ATOM 2257 C C . LEU A 1 280 ? 35.236 42.460 7.598 1.00 30.33 279 LEU A C 1
ATOM 2258 O O . LEU A 1 280 ? 34.329 41.807 7.103 1.00 36.66 279 LEU A O 1
ATOM 2263 N N . SER A 1 281 ? 35.079 43.180 8.705 1.00 32.64 280 SER A N 1
ATOM 2264 C CA . SER A 1 281 ? 33.832 43.163 9.449 1.00 32.74 280 SER A CA 1
ATOM 2265 C C . SER A 1 281 ? 32.780 44.048 8.797 1.00 33.73 280 SER A C 1
ATOM 2266 O O . SER A 1 281 ? 31.582 43.806 8.942 1.00 34.61 280 SER A O 1
ATOM 2269 N N . LEU A 1 282 ? 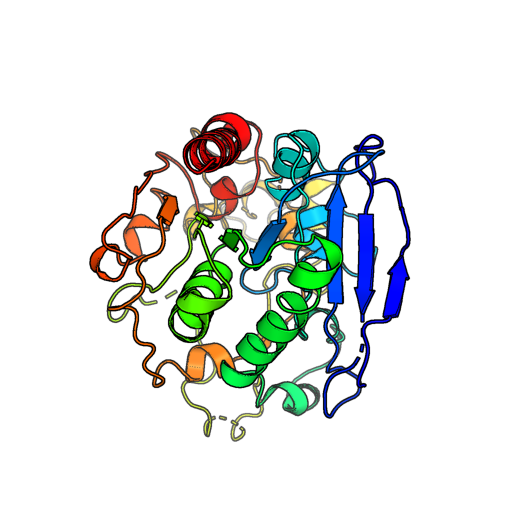33.219 45.055 8.044 1.00 33.89 281 LEU A N 1
ATOM 2270 C CA . LEU A 1 282 ? 32.289 45.956 7.385 1.00 35.47 281 LEU A CA 1
ATOM 2271 C C . LEU A 1 282 ? 31.759 45.328 6.108 1.00 39.45 281 LEU A C 1
ATOM 2272 O O . LEU A 1 282 ? 30.856 45.856 5.507 1.00 39.23 281 LEU A O 1
ATOM 2277 N N . GLU A 1 283 ? 32.328 44.200 5.691 1.00 43.35 282 GLU A N 1
ATOM 2278 C CA . GLU A 1 283 ? 31.780 43.399 4.581 1.00 45.07 282 GLU A CA 1
ATOM 2279 C C . GLU A 1 283 ? 30.864 42.250 5.074 1.00 52.78 282 GLU A C 1
ATOM 2280 O O . GLU A 1 283 ? 30.806 41.169 4.494 1.00 51.69 282 GLU A O 1
ATOM 2286 N N . ARG A 1 284 ? 30.159 42.504 6.174 1.00 63.28 283 ARG A N 1
ATOM 2287 C CA . ARG A 1 284 ? 29.118 41.612 6.675 1.00 69.60 283 ARG A CA 1
ATOM 2288 C C . ARG A 1 284 ? 28.056 41.408 5.573 1.00 70.84 283 ARG A C 1
ATOM 2289 O O . ARG A 1 284 ? 27.368 40.389 5.550 1.00 72.50 283 ARG A O 1
ATOM 2297 N N . ASP A 1 285 ? 27.933 42.400 4.678 1.00 72.64 284 ASP A N 1
ATOM 2298 C CA . ASP A 1 285 ? 27.022 42.356 3.519 1.00 72.46 284 ASP A CA 1
ATOM 2299 C C . ASP A 1 285 ? 27.218 41.123 2.636 1.00 71.30 284 ASP A C 1
ATOM 2300 O O . ASP A 1 285 ? 26.239 40.486 2.249 1.00 71.65 284 ASP A O 1
ATOM 2302 N N . LEU A 1 286 ? 28.479 40.806 2.315 1.00 69.29 285 LEU A N 1
ATOM 2303 C CA . LEU A 1 286 ? 28.843 39.655 1.438 1.00 65.87 285 LEU A CA 1
ATOM 2304 C C . LEU A 1 286 ? 28.250 38.317 1.881 1.00 63.43 285 LEU A C 1
ATOM 2305 O O . LEU A 1 286 ? 28.426 37.886 3.027 1.00 63.77 285 LEU A O 1
ATOM 2310 N N . LYS A 1 287 ? 27.558 37.662 0.958 1.00 60.43 286 LYS A N 1
ATOM 2311 C CA . LYS A 1 287 ? 26.960 36.368 1.218 1.00 59.01 286 LYS A CA 1
ATOM 2312 C C . LYS A 1 287 ? 27.901 35.279 0.693 1.00 56.09 286 LYS A C 1
ATOM 2313 O O . LYS A 1 287 ? 28.334 35.321 -0.455 1.00 58.47 286 LYS A O 1
ATOM 2315 N N . PHE A 1 288 ? 28.248 34.340 1.565 1.00 51.47 287 PHE A N 1
ATOM 2316 C CA . PHE A 1 288 ? 29.018 33.165 1.200 1.00 47.24 287 PHE A CA 1
ATOM 2317 C C . PHE A 1 288 ? 28.096 31.954 1.268 1.00 47.60 287 PHE A C 1
ATOM 2318 O O . PHE A 1 288 ? 27.348 31.789 2.228 1.00 48.87 287 PHE A O 1
ATOM 2326 N N . ASP A 1 289 ? 28.166 31.091 0.266 1.00 45.54 288 ASP A N 1
ATOM 2327 C CA . ASP A 1 289 ? 27.286 29.937 0.221 1.00 45.39 288 ASP A CA 1
ATOM 2328 C C . ASP A 1 289 ? 27.831 28.732 0.985 1.00 42.11 288 ASP A C 1
ATOM 2329 O O . ASP A 1 289 ? 28.643 27.976 0.468 1.00 41.75 288 ASP A O 1
ATOM 2334 N N . TYR A 1 290 ? 27.358 28.538 2.213 1.00 41.71 289 TYR A N 1
ATOM 2335 C CA . TYR A 1 290 ? 27.809 27.410 3.032 1.00 42.98 289 TYR A CA 1
ATOM 2336 C C . TYR A 1 290 ? 27.013 26.153 2.800 1.00 44.45 289 TYR A C 1
ATOM 2337 O O . TYR A 1 290 ? 27.358 25.103 3.366 1.00 45.06 289 TYR A O 1
ATOM 2346 N N . GLU A 1 291 ? 25.956 26.258 1.980 1.00 44.05 290 GLU A N 1
ATOM 2347 C CA . GLU A 1 291 ? 25.050 25.145 1.753 1.00 46.84 290 GLU A CA 1
ATOM 2348 C C . GLU A 1 291 ? 25.776 23.966 1.068 1.00 45.69 290 GLU A C 1
ATOM 2349 O O . GLU A 1 291 ? 25.647 22.832 1.497 1.00 50.67 290 GLU A O 1
ATOM 2351 N N . GLY A 1 292 ? 26.602 24.199 0.070 1.00 42.22 291 GLY A N 1
ATOM 2352 C CA . GLY A 1 292 ? 27.150 23.035 -0.630 1.00 42.45 291 GLY A CA 1
ATOM 2353 C C . GLY A 1 292 ? 28.405 22.328 -0.145 1.00 39.03 291 GLY A C 1
ATOM 2354 O O . GLY A 1 292 ? 28.918 21.454 -0.852 1.00 38.21 291 GLY A O 1
ATOM 2355 N N . ILE A 1 293 ? 28.895 22.680 1.042 1.00 38.05 292 ILE A N 1
ATOM 2356 C CA . ILE A 1 293 ? 30.219 22.237 1.468 1.00 34.27 292 ILE A CA 1
ATOM 2357 C C . ILE A 1 293 ? 30.116 20.804 1.987 1.00 33.91 292 ILE A C 1
ATOM 2358 O O . ILE A 1 293 ? 29.702 20.573 3.113 1.00 34.83 292 ILE A O 1
ATOM 2363 N N . LEU A 1 294 ? 30.503 19.845 1.158 1.00 32.04 293 LEU A N 1
ATOM 2364 C CA . LEU A 1 294 ? 30.439 18.435 1.523 1.00 33.49 293 LEU A CA 1
ATOM 2365 C C . LEU A 1 294 ? 31.820 17.935 1.960 1.00 33.40 293 LEU A C 1
ATOM 2366 O O . LEU A 1 294 ? 32.438 17.069 1.332 1.00 34.48 293 LEU A O 1
ATOM 2371 N N . VAL A 1 295 ? 32.297 18.515 3.037 1.00 31.69 294 VAL A N 1
ATOM 2372 C CA . VAL A 1 295 ? 33.603 18.230 3.588 1.00 31.61 294 VAL A CA 1
ATOM 2373 C C . VAL A 1 295 ? 33.393 17.741 5.036 1.00 29.94 294 VAL A C 1
ATOM 2374 O O . VAL A 1 295 ? 32.647 18.379 5.781 1.00 30.75 294 VAL A O 1
ATOM 2378 N N . PRO A 1 296 ? 34.022 16.605 5.429 1.00 26.68 295 PRO A N 1
ATOM 2379 C CA . PRO A 1 296 ? 34.035 16.198 6.835 1.00 27.36 295 PRO A CA 1
ATOM 2380 C C . PRO A 1 296 ? 34.549 17.331 7.705 1.00 25.75 295 PRO A C 1
ATOM 2381 O O . PRO A 1 296 ? 35.599 17.929 7.403 1.00 25.31 295 PRO A O 1
ATOM 2385 N N . THR A 1 297 ? 33.820 17.605 8.780 1.00 26.74 296 THR A N 1
ATOM 2386 C CA . THR A 1 297 ? 34.086 18.735 9.671 1.00 26.18 296 THR A CA 1
ATOM 2387 C C . THR A 1 297 ? 34.049 18.358 11.151 1.00 24.94 296 THR A C 1
ATOM 2388 O O . THR A 1 297 ? 33.205 17.579 11.580 1.00 26.77 296 THR A O 1
ATOM 2392 N N . ILE A 1 298 ? 35.018 18.874 11.908 1.00 26.78 297 ILE A N 1
ATOM 2393 C CA . ILE A 1 298 ? 34.980 18.804 13.379 1.00 26.59 297 ILE A CA 1
ATOM 2394 C C . ILE A 1 298 ? 35.009 20.256 13.882 1.00 25.51 297 ILE A C 1
ATOM 2395 O O . ILE A 1 298 ? 35.791 21.078 13.402 1.00 26.36 297 ILE A O 1
ATOM 2400 N N . ALA A 1 299 ? 34.112 20.571 14.827 1.00 25.75 298 ALA A N 1
ATOM 2401 C CA . ALA A 1 299 ? 33.976 21.924 15.361 1.00 26.05 298 ALA A CA 1
ATOM 2402 C C . ALA A 1 299 ? 34.027 21.867 16.863 1.00 24.88 298 ALA A C 1
ATOM 2403 O O . ALA A 1 299 ? 33.294 21.113 17.481 1.00 26.60 298 ALA A O 1
ATOM 2405 N N . 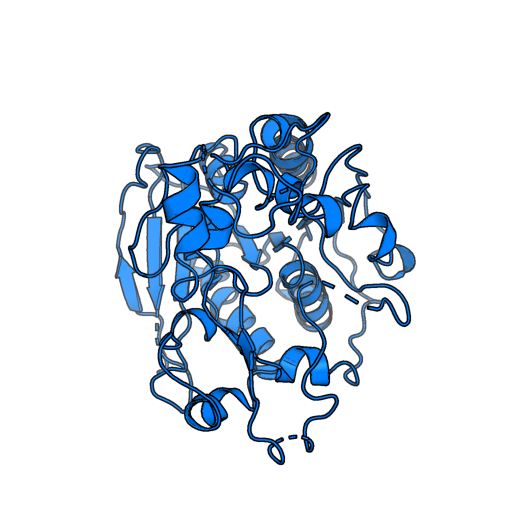PHE A 1 300 ? 34.946 22.621 17.442 1.00 24.93 299 PHE A N 1
ATOM 2406 C CA . PHE A 1 300 ? 35.048 22.755 18.895 1.00 27.15 299 PHE A CA 1
ATOM 2407 C C . PHE A 1 300 ? 34.431 24.092 19.331 1.00 27.75 299 PHE A C 1
ATOM 2408 O O . PHE A 1 300 ? 34.696 25.121 18.720 1.00 25.45 299 PHE A O 1
ATOM 2416 N N A VAL A 1 301 ? 33.618 24.066 20.385 0.50 25.98 300 VAL A N 1
ATOM 2417 N N B VAL A 1 301 ? 33.623 24.044 20.391 0.50 26.17 300 VAL A N 1
ATOM 2418 C CA A VAL A 1 301 ? 32.955 25.288 20.861 0.50 26.37 300 VAL A CA 1
ATOM 2419 C CA B VAL A 1 301 ? 32.907 25.218 20.916 0.50 26.76 300 VAL A CA 1
ATOM 2420 C C A VAL A 1 301 ? 33.122 25.453 22.385 0.50 25.55 300 VAL A C 1
ATOM 2421 C C B VAL A 1 301 ? 33.218 25.398 22.412 0.50 25.68 300 VAL A C 1
ATOM 2422 O O A VAL A 1 301 ? 32.760 24.582 23.159 0.50 25.64 300 VAL A O 1
ATOM 2423 O O B VAL A 1 301 ? 33.064 24.471 23.197 0.50 25.61 300 VAL A O 1
ATOM 2430 N N . SER A 1 302 ? 33.720 26.573 22.787 1.00 26.15 301 SER A N 1
ATOM 2431 C CA . SER A 1 302 ? 33.966 26.893 24.192 1.00 28.32 301 SER A CA 1
ATOM 2432 C C . SER A 1 302 ? 32.624 27.163 24.929 1.00 28.24 301 SER A C 1
ATOM 2433 O O . SER A 1 302 ? 31.757 27.875 24.426 1.00 28.84 301 SER A O 1
ATOM 2436 N N . GLU A 1 303 ? 32.469 26.595 26.122 1.00 28.15 302 GLU A N 1
ATOM 2437 C CA . GLU A 1 303 ? 31.258 26.841 26.901 1.00 27.92 302 GLU A CA 1
ATOM 2438 C C . GLU A 1 303 ? 31.069 28.302 27.287 1.00 28.53 302 GLU A C 1
ATOM 2439 O O . GLU A 1 303 ? 29.951 28.789 27.288 1.00 28.49 302 GLU A O 1
ATOM 2445 N N . ARG A 1 304 ? 32.156 28.999 27.632 1.00 25.26 303 ARG A N 1
ATOM 2446 C CA . ARG A 1 304 ? 32.030 30.372 28.194 1.00 26.63 303 ARG A CA 1
ATOM 2447 C C . ARG A 1 304 ? 32.049 31.491 27.154 1.00 28.63 303 ARG A C 1
ATOM 2448 O O . ARG A 1 304 ? 31.937 32.654 27.502 1.00 27.80 303 ARG A O 1
ATOM 2456 N N . PHE A 1 305 ? 32.141 31.125 25.876 1.00 29.61 304 PHE A N 1
ATOM 2457 C CA . PHE A 1 305 ? 32.215 32.108 24.792 1.00 29.65 304 PHE A CA 1
ATOM 2458 C C . PHE A 1 305 ? 31.544 31.623 23.524 1.00 27.09 304 PHE A C 1
ATOM 2459 O O . PHE A 1 305 ? 30.633 32.260 23.023 1.00 26.74 304 PHE A O 1
ATOM 2467 N N . GLY A 1 306 ? 32.006 30.498 22.994 1.00 29.67 305 GLY A N 1
ATOM 2468 C CA . GLY A 1 306 ? 31.559 30.028 21.677 1.00 29.13 305 GLY A CA 1
ATOM 2469 C C . GLY A 1 306 ? 30.115 29.576 21.562 1.00 33.24 305 GLY A C 1
ATOM 2470 O O . GLY A 1 306 ? 29.483 29.823 20.539 1.00 31.52 305 GLY A O 1
ATOM 2471 N N . ILE A 1 307 ? 29.590 28.886 22.575 1.00 36.41 306 ILE A N 1
ATOM 2472 C CA . ILE A 1 307 ? 28.208 28.414 22.494 1.00 39.23 306 ILE A CA 1
ATOM 2473 C C . ILE A 1 307 ? 27.260 29.589 22.400 1.00 38.40 306 ILE A C 1
ATOM 2474 O O . ILE A 1 307 ? 26.242 29.504 21.763 1.00 40.10 306 ILE A O 1
ATOM 2479 N N . GLN A 1 308 ? 27.621 30.695 23.019 1.00 43.32 307 GLN A N 1
ATOM 2480 C CA . GLN A 1 308 ? 26.775 31.880 23.041 1.00 48.52 307 GLN A CA 1
ATOM 2481 C C . GLN A 1 308 ? 26.749 32.587 21.664 1.00 50.14 307 GLN A C 1
ATOM 2482 O O . GLN A 1 308 ? 25.763 33.192 21.278 1.00 51.74 307 GLN A O 1
ATOM 2486 N N . ILE A 1 309 ? 27.845 32.479 20.934 1.00 52.31 308 ILE A N 1
ATOM 2487 C CA . ILE A 1 309 ? 28.086 33.287 19.761 1.00 54.48 308 ILE A CA 1
ATOM 2488 C C . ILE A 1 309 ? 28.017 32.519 18.427 1.00 55.37 308 ILE A C 1
ATOM 2489 O O . ILE A 1 309 ? 27.546 33.056 17.427 1.00 53.68 308 ILE A O 1
ATOM 2494 N N . PHE A 1 310 ? 28.480 31.271 18.408 1.00 55.07 309 PHE A N 1
ATOM 2495 C CA . PHE A 1 310 ? 28.634 30.549 17.135 1.00 53.91 309 PHE A CA 1
ATOM 2496 C C . PHE A 1 310 ? 27.364 29.754 16.802 1.00 53.31 309 PHE A C 1
ATOM 2497 O O . PHE A 1 310 ? 26.755 29.154 17.681 1.00 51.81 309 PHE A O 1
ATOM 2505 N N . ASP A 1 311 ? 27.020 29.782 15.503 1.00 53.74 310 ASP A N 1
ATOM 2506 C CA . ASP A 1 311 ? 25.800 29.217 14.905 1.00 52.44 310 ASP A CA 1
ATOM 2507 C C . ASP A 1 311 ? 26.072 27.850 14.272 1.00 52.05 310 ASP A C 1
ATOM 2508 O O . ASP A 1 311 ? 26.727 27.754 13.235 1.00 50.83 310 ASP A O 1
ATOM 2513 N N . SER A 1 312 ? 25.548 26.805 14.903 1.00 53.22 311 SER A N 1
ATOM 2514 C CA . SER A 1 312 ? 25.822 25.426 14.523 1.00 53.43 311 SER A CA 1
ATOM 2515 C C . SER A 1 312 ? 25.078 25.029 13.281 1.00 53.42 311 SER A C 1
ATOM 2516 O O . SER A 1 312 ? 25.535 24.168 12.535 1.00 56.64 311 SER A O 1
ATOM 2518 N N . LYS A 1 313 ? 23.930 25.662 13.060 1.00 51.92 312 LYS A N 1
ATOM 2519 C CA . LYS A 1 313 ? 23.047 25.305 11.965 1.00 49.36 312 LYS A CA 1
ATOM 2520 C C . LYS A 1 313 ? 23.659 25.508 10.570 1.00 47.29 312 LYS A C 1
ATOM 2521 O O . LYS A 1 313 ? 23.301 24.781 9.652 1.00 48.50 312 LYS A O 1
ATOM 2523 N N . ILE A 1 314 ? 24.588 26.461 10.418 1.00 45.38 313 ILE A N 1
ATOM 2524 C CA . ILE A 1 314 ? 25.160 26.824 9.112 1.00 42.43 313 ILE A CA 1
ATOM 2525 C C . ILE A 1 314 ? 26.348 25.929 8.691 1.00 42.32 313 ILE A C 1
ATOM 2526 O O . ILE A 1 314 ? 26.842 26.047 7.588 1.00 42.35 313 ILE A O 1
ATOM 2528 N N . LEU A 1 315 ? 26.775 25.004 9.549 1.00 41.74 314 LEU A N 1
ATOM 2529 C CA . LEU A 1 315 ? 27.913 24.113 9.264 1.00 41.04 314 LEU A CA 1
ATOM 2530 C C . LEU A 1 315 ? 27.598 22.912 8.360 1.00 40.42 314 LEU A C 1
ATOM 2531 O O . LEU A 1 315 ? 26.456 22.518 8.232 1.00 38.83 314 LEU A O 1
ATOM 2536 N N . PRO A 1 316 ? 28.618 22.325 7.712 1.00 41.12 315 PRO A N 1
ATOM 2537 C CA . PRO A 1 316 ? 28.361 21.124 6.904 1.00 41.68 315 PRO A CA 1
ATOM 2538 C C . PRO A 1 316 ? 27.565 20.021 7.635 1.00 42.13 315 PRO A C 1
ATOM 2539 O O . PRO A 1 316 ? 27.609 19.952 8.863 1.00 40.53 315 PRO A O 1
ATOM 2543 N N . SER A 1 317 ? 26.850 19.180 6.881 1.00 42.94 316 SER A N 1
ATOM 2544 C CA . SER A 1 317 ? 25.973 18.141 7.458 1.00 44.52 316 SER A CA 1
ATOM 2545 C C . SER A 1 317 ? 26.757 17.131 8.311 1.00 45.39 316 SER A C 1
ATOM 2546 O O . SER A 1 317 ? 26.296 16.678 9.359 1.00 45.43 316 SER A O 1
ATOM 2548 N N . ASN A 1 318 ? 27.944 16.772 7.849 1.00 47.86 317 ASN A N 1
ATOM 2549 C CA . ASN A 1 318 ? 28.858 15.911 8.629 1.00 52.88 317 ASN A CA 1
ATOM 2550 C C . ASN A 1 318 ? 29.096 16.290 10.115 1.00 48.84 317 ASN A C 1
ATOM 2551 O O . ASN A 1 318 ? 29.171 15.428 10.994 1.00 47.18 317 ASN A O 1
ATOM 2556 N N . SER A 1 319 ? 29.190 17.593 10.347 1.00 42.60 318 SER A N 1
ATOM 2557 C CA . SER A 1 319 ? 29.888 18.138 11.473 1.00 36.60 318 SER A CA 1
ATOM 2558 C C . SER A 1 319 ? 29.738 17.480 12.840 1.00 36.42 318 SER A C 1
ATOM 2559 O O . SER A 1 319 ? 28.646 17.305 13.328 1.00 37.37 318 SER A O 1
ATOM 2562 N N . GLU A 1 320 ? 30.873 17.103 13.428 1.00 33.06 319 GLU A N 1
ATOM 2563 C CA . GLU A 1 320 ? 30.935 16.623 14.790 1.00 33.29 319 GLU A CA 1
ATOM 2564 C C . GLU A 1 320 ? 31.231 17.887 15.599 1.00 30.43 319 GLU A C 1
ATOM 2565 O O . GLU A 1 320 ? 32.238 18.537 15.341 1.00 26.87 319 GLU A O 1
ATOM 2571 N N A ILE A 1 321 ? 30.345 18.235 16.533 0.50 27.93 320 ILE A N 1
ATOM 2572 N N B ILE A 1 321 ? 30.360 18.199 16.560 0.50 28.60 320 ILE A N 1
ATOM 2573 C CA A ILE A 1 321 ? 30.520 19.408 17.414 0.50 27.63 320 ILE A CA 1
ATOM 2574 C CA B ILE A 1 321 ? 30.495 19.380 17.425 0.50 28.87 320 ILE A CA 1
ATOM 2575 C C A ILE A 1 321 ? 30.969 18.954 18.814 0.50 28.39 320 ILE A C 1
ATOM 2576 C C B ILE A 1 321 ? 30.983 18.924 18.812 0.50 28.99 320 ILE A C 1
ATOM 2577 O O A ILE A 1 321 ? 30.298 18.148 19.448 0.50 29.39 320 ILE A O 1
ATOM 2578 O O B ILE A 1 321 ? 30.352 18.077 19.437 0.50 29.92 320 ILE A O 1
ATOM 2587 N N . ILE A 1 322 ? 32.115 19.459 19.271 1.00 28.05 321 ILE A N 1
ATOM 2588 C CA . ILE A 1 322 ? 32.651 19.143 20.596 1.00 26.76 321 ILE A CA 1
ATOM 2589 C C . ILE A 1 322 ? 32.464 20.354 21.510 1.00 25.78 321 ILE A C 1
ATOM 2590 O O . ILE A 1 322 ? 32.979 21.424 21.251 1.00 22.71 321 ILE A O 1
ATOM 2595 N N . LEU A 1 323 ? 31.704 20.208 22.584 1.00 25.24 322 LEU A N 1
ATOM 2596 C CA . LEU A 1 323 ? 31.558 21.285 23.548 1.00 26.40 322 LEU A CA 1
ATOM 2597 C C . LEU A 1 323 ? 32.639 21.130 24.593 1.00 24.62 322 LEU A C 1
ATOM 2598 O O . LEU A 1 323 ? 32.770 20.071 25.206 1.00 27.33 322 LEU A O 1
ATOM 2603 N N . LEU A 1 324 ? 33.373 22.211 24.815 1.00 24.95 323 LEU A N 1
ATOM 2604 C CA . LEU A 1 324 ? 34.481 22.286 25.779 1.00 24.33 323 LEU A CA 1
ATOM 2605 C C . LEU A 1 324 ? 33.987 22.924 27.095 1.00 24.38 323 LEU A C 1
ATOM 2606 O O . LEU A 1 324 ? 33.928 24.139 27.243 1.00 25.03 323 LEU A O 1
ATOM 2611 N N . LYS A 1 325 ? 33.614 22.075 28.041 1.00 26.36 324 LYS A N 1
ATOM 2612 C CA . LYS A 1 325 ? 33.044 22.528 29.281 1.00 24.99 324 LYS A CA 1
ATOM 2613 C C . LYS A 1 325 ? 34.083 23.282 30.108 1.00 26.18 324 LYS A C 1
ATOM 2614 O O . LYS A 1 325 ? 35.227 22.824 30.289 1.00 27.04 324 LYS A O 1
ATOM 2617 N N . GLY A 1 326 ? 33.661 24.455 30.585 1.00 24.43 325 GLY A N 1
ATOM 2618 C CA . GLY A 1 326 ? 34.472 25.353 31.402 1.00 23.31 325 GLY A CA 1
ATOM 2619 C C . GLY A 1 326 ? 35.377 26.311 30.653 1.00 25.25 325 GLY A C 1
ATOM 2620 O O . GLY A 1 326 ? 35.941 27.222 31.239 1.00 25.42 325 GLY A O 1
ATOM 2621 N N . TYR A 1 327 ? 35.517 26.099 29.349 1.00 24.90 326 TYR A N 1
ATOM 2622 C CA . TYR A 1 327 ? 36.501 26.824 28.575 1.00 22.34 326 TYR A CA 1
ATOM 2623 C C . TYR A 1 327 ? 36.082 28.222 28.221 1.00 25.43 326 TYR A C 1
ATOM 2624 O O . TYR A 1 327 ? 34.957 28.437 27.748 1.00 25.89 326 TYR A O 1
ATOM 2633 N N . GLY A 1 328 ? 37.006 29.145 28.416 1.00 24.00 327 GLY A N 1
ATOM 2634 C CA . GLY A 1 328 ? 36.933 30.407 27.722 1.00 24.58 327 GLY A CA 1
ATOM 2635 C C . GLY A 1 328 ? 37.543 30.242 26.335 1.00 27.45 327 GLY A C 1
ATOM 2636 O O . GLY A 1 328 ? 38.132 29.209 26.007 1.00 26.08 327 GLY A O 1
ATOM 2637 N N . HIS A 1 329 ? 37.425 31.289 25.530 1.00 26.25 328 HIS A N 1
ATOM 2638 C CA . HIS A 1 329 ? 37.888 31.289 24.148 1.00 24.03 328 HIS A CA 1
ATOM 2639 C C . HIS A 1 329 ? 39.337 30.885 23.995 1.00 23.28 328 HIS A C 1
ATOM 2640 O O . HIS A 1 329 ? 39.688 29.968 23.216 1.00 24.22 328 HIS A O 1
ATOM 2647 N N . LEU A 1 330 ? 40.210 31.564 24.734 1.00 24.70 329 LEU A N 1
ATOM 2648 C CA . LEU A 1 330 ? 41.627 31.320 24.592 1.00 23.47 329 LEU A CA 1
ATOM 2649 C C . LEU A 1 330 ? 42.097 30.003 25.143 1.00 23.42 329 LEU A C 1
ATOM 2650 O O . LEU A 1 330 ? 43.184 29.572 24.767 1.00 25.47 329 LEU A O 1
ATOM 2655 N N . ASP A 1 331 ? 41.314 29.390 26.030 1.00 25.56 330 ASP A N 1
ATOM 2656 C CA . ASP A 1 331 ? 41.652 28.037 26.568 1.00 25.29 330 ASP A CA 1
ATOM 2657 C C . ASP A 1 331 ? 41.642 26.953 25.475 1.00 26.39 330 ASP A C 1
ATOM 2658 O O . ASP A 1 331 ? 42.253 25.902 25.627 1.00 23.02 330 ASP A O 1
ATOM 2663 N N . VAL A 1 332 ? 40.933 27.215 24.384 1.00 27.64 331 VAL A N 1
ATOM 2664 C CA . VAL A 1 332 ? 40.905 26.307 23.220 1.00 27.61 331 VAL A CA 1
ATOM 2665 C C . VAL A 1 332 ? 42.299 26.113 22.581 1.00 25.44 331 VAL A C 1
ATOM 2666 O O . VAL A 1 332 ? 42.624 25.039 22.057 1.00 26.44 331 VAL A O 1
ATOM 2670 N N . TYR A 1 333 ? 43.143 27.125 22.730 1.00 23.46 332 TYR A N 1
ATOM 2671 C CA . TYR A 1 333 ? 44.440 27.257 22.062 1.00 25.31 332 TYR A CA 1
ATOM 2672 C C . TYR A 1 333 ? 45.685 27.059 22.918 1.00 26.37 332 TYR A C 1
ATOM 2673 O O . TYR A 1 333 ? 46.778 27.012 22.406 1.00 27.68 332 TYR A O 1
ATOM 2682 N N . THR A 1 334 ? 45.528 26.947 24.234 1.00 25.88 333 THR A N 1
ATOM 2683 C CA . THR A 1 334 ? 46.661 26.867 25.134 1.00 26.19 333 THR A CA 1
ATOM 2684 C C . THR A 1 334 ? 46.254 26.229 26.469 1.00 25.15 333 THR A C 1
ATOM 2685 O O . THR A 1 334 ? 45.054 25.932 26.691 1.00 24.40 333 THR A O 1
ATOM 2689 N N . GLY A 1 335 ? 47.257 25.931 27.310 1.00 25.02 334 GLY A N 1
ATOM 2690 C CA . GLY A 1 335 ? 47.045 25.362 28.622 1.00 25.43 334 GLY A CA 1
ATOM 2691 C C . GLY A 1 335 ? 47.197 23.871 28.625 1.00 25.47 334 GLY A C 1
ATOM 2692 O O . GLY A 1 335 ? 46.898 23.222 27.640 1.00 24.72 334 GLY A O 1
ATOM 2693 N N . GLU A 1 336 ? 47.661 23.315 29.736 1.00 27.62 335 GLU A N 1
ATOM 2694 C CA . GLU A 1 336 ? 47.952 21.878 29.780 1.00 29.44 335 GLU A CA 1
ATOM 2695 C C . GLU A 1 336 ? 46.756 20.958 29.519 1.00 27.64 335 GLU A C 1
ATOM 2696 O O . GLU A 1 336 ? 46.930 19.857 28.997 1.00 28.00 335 GLU A O 1
ATOM 2702 N N . ASN A 1 337 ? 45.546 21.419 29.817 1.00 26.48 336 ASN A N 1
ATOM 2703 C CA . ASN A 1 337 ? 44.334 20.588 29.585 1.00 27.25 336 ASN A CA 1
ATOM 2704 C C . ASN A 1 337 ? 43.838 20.579 28.128 1.00 26.79 336 ASN A C 1
ATOM 2705 O O . ASN A 1 337 ? 43.049 19.721 27.728 1.00 24.99 336 ASN A O 1
ATOM 2710 N N . SER A 1 338 ? 44.328 21.515 27.331 1.00 26.22 337 SER A N 1
ATOM 2711 C CA . SER A 1 338 ? 43.981 21.599 25.913 1.00 26.19 337 SER A CA 1
ATOM 2712 C C . SER A 1 338 ? 44.545 20.391 25.123 1.00 29.04 337 SER A C 1
ATOM 2713 O O . SER A 1 338 ? 44.008 20.027 24.093 1.00 25.13 337 SER A O 1
ATOM 2716 N N . GLU A 1 339 ? 45.631 19.787 25.607 1.00 27.45 338 GLU A N 1
ATOM 2717 C CA . GLU A 1 339 ? 46.174 18.605 25.013 1.00 26.87 338 GLU A CA 1
ATOM 2718 C C . GLU A 1 339 ? 45.123 17.520 24.982 1.00 25.51 338 GLU A C 1
ATOM 2719 O O . GLU A 1 339 ? 44.848 16.976 23.914 1.00 28.59 338 GLU A O 1
ATOM 2725 N N . LYS A 1 340 ? 44.538 17.206 26.136 1.00 25.03 339 LYS A N 1
ATOM 2726 C CA . LYS A 1 340 ? 43.514 16.180 26.240 1.00 26.77 339 LYS A CA 1
ATOM 2727 C C . LYS A 1 340 ? 42.221 16.545 25.527 1.00 24.88 339 LYS A C 1
ATOM 2728 O O . LYS A 1 340 ? 41.644 15.715 24.842 1.00 27.78 339 LYS A O 1
ATOM 2734 N N . ASP A 1 341 ? 41.756 17.773 25.728 1.00 24.29 340 ASP A N 1
ATOM 2735 C CA . ASP A 1 341 ? 40.415 18.169 25.314 1.00 26.85 340 ASP A CA 1
ATOM 2736 C C . ASP A 1 341 ? 40.305 18.639 23.885 1.00 25.41 340 ASP A C 1
ATOM 2737 O O . ASP A 1 341 ? 39.209 18.578 23.329 1.00 24.23 340 ASP A O 1
ATOM 2742 N N . VAL A 1 342 ? 41.398 19.167 23.329 1.00 24.02 341 VAL A N 1
ATOM 2743 C CA . VAL A 1 342 ? 41.401 19.682 21.938 1.00 25.22 341 VAL A 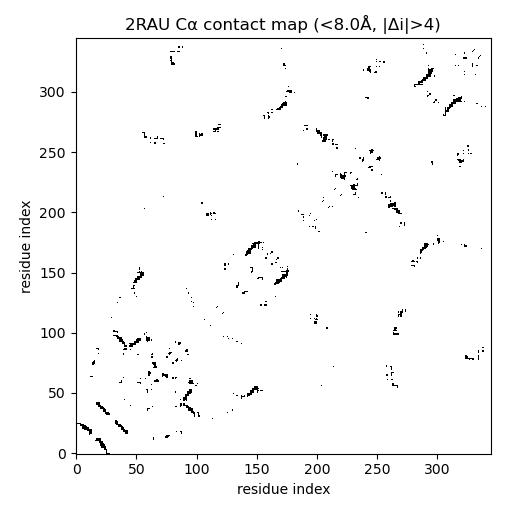CA 1
ATOM 2744 C C . VAL A 1 342 ? 42.407 18.964 21.033 1.00 24.28 341 VAL A C 1
ATOM 2745 O O . VAL A 1 342 ? 42.050 18.314 20.074 1.00 23.85 341 VAL A O 1
ATOM 2749 N N . ASN A 1 343 ? 43.681 19.053 21.377 1.00 25.40 342 ASN A N 1
ATOM 2750 C CA . ASN A 1 343 ? 44.738 18.641 20.456 1.00 25.90 342 ASN A CA 1
ATOM 2751 C C . ASN A 1 343 ? 44.743 17.165 20.111 1.00 25.66 342 ASN A C 1
ATOM 2752 O O . ASN A 1 343 ? 44.770 16.823 18.907 1.00 24.95 342 ASN A O 1
ATOM 2757 N N . SER A 1 344 ? 44.666 16.290 21.128 1.00 25.11 343 SER A N 1
ATOM 2758 C CA . SER A 1 344 ? 44.552 14.850 20.907 1.00 26.67 343 SER A CA 1
ATOM 2759 C C . SER A 1 344 ? 43.258 14.469 20.205 1.00 25.26 343 SER A C 1
ATOM 2760 O O . SER A 1 344 ? 43.230 13.486 19.497 1.00 24.33 343 SER A O 1
ATOM 2763 N N . VAL A 1 345 ? 42.191 15.244 20.394 1.00 25.93 344 VAL A N 1
ATOM 2764 C CA . VAL A 1 345 ? 40.901 14.939 19.763 1.00 26.82 344 VAL A CA 1
ATOM 2765 C C . VAL A 1 345 ? 40.966 15.287 18.275 1.00 24.65 344 VAL A C 1
ATOM 2766 O O . VAL A 1 345 ? 40.472 14.537 17.430 1.00 24.59 344 VAL A O 1
ATOM 2770 N N . VAL A 1 346 ? 41.603 16.415 17.931 1.00 23.75 345 VAL A N 1
ATOM 2771 C CA . VAL A 1 346 ? 41.832 16.741 16.527 1.00 23.51 345 VAL A CA 1
ATOM 2772 C C . VAL A 1 346 ? 42.702 15.644 15.837 1.00 25.46 345 VAL A C 1
ATOM 2773 O O . VAL A 1 346 ? 42.368 15.156 14.747 1.00 27.05 345 VAL A O 1
ATOM 2777 N N . LEU A 1 347 ? 43.772 15.205 16.491 1.00 24.69 346 LEU A N 1
ATOM 2778 C CA . LEU A 1 347 ? 44.620 14.144 15.945 1.00 24.86 346 LEU A CA 1
ATOM 2779 C C . LEU A 1 347 ? 43.819 12.867 15.700 1.00 24.46 346 LEU A C 1
ATOM 2780 O O . LEU A 1 347 ? 43.969 12.238 14.680 1.00 25.73 346 LEU A O 1
ATOM 2785 N N . LYS A 1 348 ? 42.987 12.488 16.656 1.00 25.01 347 LYS A N 1
ATOM 2786 C CA . LYS A 1 348 ? 42.213 11.273 16.533 1.00 26.01 347 LYS A CA 1
ATOM 2787 C C . LYS A 1 348 ? 41.231 11.406 15.374 1.00 25.49 347 LYS A C 1
ATOM 2788 O O . LYS A 1 348 ? 41.016 10.456 14.603 1.00 24.69 347 LYS A O 1
ATOM 2792 N N . TRP A 1 349 ? 40.597 12.570 15.271 1.00 24.60 348 TRP A N 1
ATOM 2793 C CA . TRP A 1 349 ? 39.683 12.838 14.168 1.00 26.10 348 TRP A CA 1
ATOM 2794 C C . TRP A 1 349 ? 40.412 12.721 12.826 1.00 27.05 348 TRP A C 1
ATOM 2795 O O . TRP A 1 349 ? 39.893 12.091 11.902 1.00 26.68 348 TRP A O 1
ATOM 2806 N N . LEU A 1 350 ? 41.593 13.338 12.709 1.00 24.73 349 LEU A N 1
ATOM 2807 C CA . LEU A 1 350 ? 42.407 13.204 11.498 1.00 25.22 349 LEU A CA 1
ATOM 2808 C C . LEU A 1 350 ? 42.736 11.739 11.165 1.00 28.15 349 LEU A C 1
ATOM 2809 O O . LEU A 1 350 ? 42.727 11.358 10.000 1.00 28.41 349 LEU A O 1
ATOM 2814 N N . SER A 1 351 ? 43.012 10.922 12.181 1.00 28.91 350 SER A N 1
ATOM 2815 C CA . SER A 1 351 ? 43.358 9.516 11.967 1.00 29.42 350 SER A CA 1
ATOM 2816 C C . SER A 1 351 ? 42.157 8.731 11.426 1.00 30.69 350 SER A C 1
ATOM 2817 O O . SER A 1 351 ? 42.321 7.704 10.771 1.00 32.72 350 SER A O 1
ATOM 2820 N N . GLN A 1 352 ? 40.951 9.218 11.724 1.00 31.16 351 GLN A N 1
ATOM 2821 C CA . GLN A 1 352 ? 39.711 8.606 11.252 1.00 31.84 351 GLN A CA 1
ATOM 2822 C C . GLN A 1 352 ? 39.403 8.947 9.822 1.00 34.18 351 GLN A C 1
ATOM 2823 O O . GLN A 1 352 ? 38.542 8.317 9.213 1.00 36.72 351 GLN A O 1
ATOM 2829 N N . GLN A 1 353 ? 40.077 9.958 9.283 1.00 35.18 352 GLN A N 1
ATOM 2830 C CA . GLN A 1 353 ? 39.849 10.353 7.916 1.00 38.09 352 GLN A CA 1
ATOM 2831 C C . GLN A 1 353 ? 40.729 9.515 6.980 1.00 42.21 352 GLN A C 1
ATOM 2832 O O . GLN A 1 353 ? 40.383 9.376 5.822 1.00 44.88 352 GLN A O 1
ATOM 2838 N N . ARG A 1 354 ? 41.852 8.989 7.502 1.00 47.22 353 ARG A N 1
ATOM 2839 C CA . ARG A 1 354 ? 42.875 8.237 6.735 1.00 50.01 353 ARG A CA 1
ATOM 2840 C C . ARG A 1 354 ? 42.550 6.733 6.677 1.00 53.65 353 ARG A C 1
ATOM 2841 O O . ARG A 1 354 ? 41.386 6.322 6.546 1.00 56.93 353 ARG A O 1
#

Foldseek 3Di:
DPDWAWDDPQDAAFPGRQKTKTKTKADDDDPLRMKMKMKMAGDVAAAAEEEEEEDPLDFQCCLRQLAQPPHHQAGDDLLFGLRSVVRVVGHTYMYMGGSLSRDDLPDDFLSCVVLLPVALVSLLVRVVVRQVVCCVVRVPQEHEYEYAANGLQNSLLNLLPCVVGYHAEYEYLLYHAWDDCPDQDDDPDQASVSVVRRHWWDFACAEPVNCLLSVCVVVVQPPPDNVDRTVVRVVVVCVVQLAFQCDDPVNDDSSLSSNRHRGRTIDGPRHVNVPVDDRQLPPRQHQYEHEAEPSHRVNIHDPVSHHPNYDYHYDPSGGSNSCRGGNCVSVRPNVVVVVVVVVSD